Protein AF-A0A2S4WMB2-F1 (afdb_monomer)

Mean predicted aligned error: 15.54 Å

Radius of gyration: 26.61 Å; Cα contacts (8 Å, |Δi|>4): 361; chains: 1; bounding box: 72×37×68 Å

Solvent-accessible surface area (backbone atoms only — not comparable to full-atom values): 17384 Å² total; per-residue (Å²): 125,94,50,54,86,78,42,47,67,59,54,52,40,48,57,57,34,63,84,51,56,68,56,32,36,52,39,44,63,73,74,48,54,58,44,35,62,45,89,42,102,92,51,72,48,78,71,38,91,53,28,32,61,55,48,37,51,46,55,43,53,52,44,77,78,49,47,64,37,41,79,46,73,74,44,72,48,60,48,98,84,59,85,49,75,48,78,41,70,72,48,76,48,66,64,84,80,88,91,84,87,82,89,81,92,80,93,77,83,90,76,88,74,82,80,74,78,77,16,48,76,70,69,49,91,37,54,45,63,72,37,60,70,58,95,82,30,43,35,34,67,50,45,48,48,18,51,58,39,54,48,56,54,53,62,67,40,73,38,79,79,48,49,62,57,43,50,53,46,52,53,20,50,50,40,38,50,51,49,26,75,76,36,48,91,51,21,54,17,53,55,43,30,38,58,49,38,46,76,68,77,45,52,68,35,48,52,19,50,53,54,38,42,48,53,49,48,24,51,45,41,15,50,50,44,32,66,78,34,78,89,50,51,35,34,58,24,37,42,55,17,34,66,77,53,45,47,90,81,49,94,80,79,80,38,87,55,50,43,58,43,67,63,46,51,56,50,39,20,53,69,76,56,37,61,54,53,51,48,49,31,42,57,33,41,52,51,52,38,52,51,52,51,53,49,33,62,77,68,54,66,71,68,95,118

Structure (mmCIF, N/CA/C/O backbone):
data_AF-A0A2S4WMB2-F1
#
_entry.id   AF-A0A2S4WMB2-F1
#
loop_
_atom_site.group_PDB
_atom_site.id
_atom_site.type_symbol
_atom_site.label_atom_id
_atom_site.label_alt_id
_atom_site.label_comp_id
_atom_site.label_asym_id
_atom_site.label_entity_id
_atom_site.label_seq_id
_atom_site.pdbx_PDB_ins_code
_atom_site.Cartn_x
_atom_site.Cartn_y
_atom_site.Cartn_z
_atom_site.occupancy
_atom_site.B_iso_or_equiv
_atom_site.auth_seq_id
_atom_site.auth_comp_id
_atom_site.auth_asym_id
_atom_site.auth_atom_id
_atom_site.pdbx_PDB_model_num
ATOM 1 N N . MET A 1 1 ? -38.943 -1.032 33.895 1.00 78.94 1 MET A N 1
ATOM 2 C CA . MET A 1 1 ? -39.603 -2.007 33.006 1.00 78.94 1 MET A CA 1
ATOM 3 C C . MET A 1 1 ? -40.159 -3.075 33.907 1.00 78.94 1 MET A C 1
ATOM 5 O O . MET A 1 1 ? -39.426 -3.505 34.796 1.00 78.94 1 MET A O 1
ATOM 9 N N . ASP A 1 2 ? -41.414 -3.445 33.701 1.00 82.06 2 ASP A N 1
ATOM 10 C CA . ASP A 1 2 ? -42.105 -4.428 34.539 1.00 82.06 2 ASP A CA 1
ATOM 11 C C . ASP A 1 2 ? -41.927 -5.844 33.957 1.00 82.06 2 ASP A C 1
ATOM 13 O O . ASP A 1 2 ? -41.768 -6.806 34.707 1.00 82.06 2 ASP A O 1
ATOM 17 N N . ASP A 1 3 ? -41.821 -5.962 32.627 1.00 86.69 3 ASP A N 1
ATOM 18 C CA . ASP A 1 3 ? -41.367 -7.150 31.898 1.00 86.69 3 ASP A CA 1
ATOM 19 C C . ASP A 1 3 ? -40.189 -6.809 30.960 1.00 86.69 3 ASP A C 1
ATOM 21 O O . ASP A 1 3 ? -40.369 -6.502 29.774 1.00 86.69 3 ASP A O 1
ATOM 25 N N . PRO A 1 4 ? -38.940 -6.913 31.452 1.00 81.44 4 PRO A N 1
ATOM 26 C CA . PRO A 1 4 ? -37.754 -6.629 30.649 1.00 81.44 4 PRO A CA 1
ATOM 27 C C . PRO A 1 4 ? -37.636 -7.481 29.375 1.00 81.44 4 PRO A C 1
ATOM 29 O O . PRO A 1 4 ? -37.035 -7.031 28.401 1.00 81.44 4 PRO A O 1
ATOM 32 N N . VAL A 1 5 ? -38.200 -8.695 29.341 1.00 79.00 5 VAL A N 1
ATOM 33 C CA . VAL A 1 5 ? -38.068 -9.605 28.187 1.00 79.00 5 VAL A CA 1
ATOM 34 C C . VAL A 1 5 ? -38.950 -9.155 27.028 1.00 79.00 5 VAL A C 1
ATOM 36 O O . VAL A 1 5 ? -38.517 -9.194 25.870 1.00 79.00 5 VAL A O 1
ATOM 39 N N . ALA A 1 6 ? -40.163 -8.703 27.338 1.00 85.00 6 ALA A N 1
ATOM 40 C CA . ALA A 1 6 ? -41.081 -8.152 26.352 1.00 85.00 6 ALA A CA 1
ATOM 41 C C . ALA A 1 6 ? -40.687 -6.725 25.934 1.00 85.00 6 ALA A C 1
ATOM 43 O O . ALA A 1 6 ? -40.736 -6.398 24.749 1.00 85.00 6 ALA A O 1
ATOM 44 N N . GLU A 1 7 ? -40.252 -5.890 26.882 1.00 84.31 7 GLU A N 1
ATOM 45 C CA . GLU A 1 7 ? -40.132 -4.441 26.677 1.00 84.31 7 GLU A CA 1
ATOM 46 C C . GLU A 1 7 ? -38.780 -3.984 26.106 1.00 84.31 7 GLU A C 1
ATOM 48 O O . GLU A 1 7 ? -38.731 -2.979 25.390 1.00 84.31 7 GLU A O 1
ATOM 53 N N . ILE A 1 8 ? -37.671 -4.689 26.384 1.00 84.06 8 ILE A N 1
ATOM 54 C CA . ILE A 1 8 ? -36.318 -4.145 26.139 1.00 84.06 8 ILE A CA 1
ATOM 55 C C . ILE A 1 8 ? -36.082 -3.731 24.684 1.00 84.06 8 ILE A C 1
ATOM 57 O O . ILE A 1 8 ? -35.406 -2.738 24.421 1.00 84.06 8 ILE A O 1
ATOM 61 N N . ARG A 1 9 ? -36.647 -4.467 23.719 1.00 84.38 9 ARG A N 1
ATOM 62 C CA . ARG A 1 9 ? -36.450 -4.176 22.293 1.00 84.38 9 ARG A CA 1
ATOM 63 C C . ARG A 1 9 ? -37.057 -2.828 21.931 1.00 84.38 9 ARG A C 1
ATOM 65 O O . ARG A 1 9 ? -36.416 -2.034 21.247 1.00 84.38 9 ARG A O 1
ATOM 72 N N . ASP A 1 10 ? -38.260 -2.556 22.416 1.00 89.19 10 ASP A N 1
ATOM 73 C CA . ASP A 1 10 ? -38.968 -1.316 22.120 1.00 89.19 10 ASP A CA 1
ATOM 74 C C . ASP A 1 10 ? -38.385 -0.144 22.906 1.00 89.19 10 ASP A C 1
ATOM 76 O O . ASP A 1 10 ? -38.264 0.955 22.361 1.00 89.19 10 ASP A O 1
ATOM 80 N N . VAL A 1 11 ? -37.903 -0.392 24.129 1.00 88.56 11 VAL A N 1
ATOM 81 C CA . VAL A 1 11 ? -37.124 0.590 24.892 1.00 88.56 11 VAL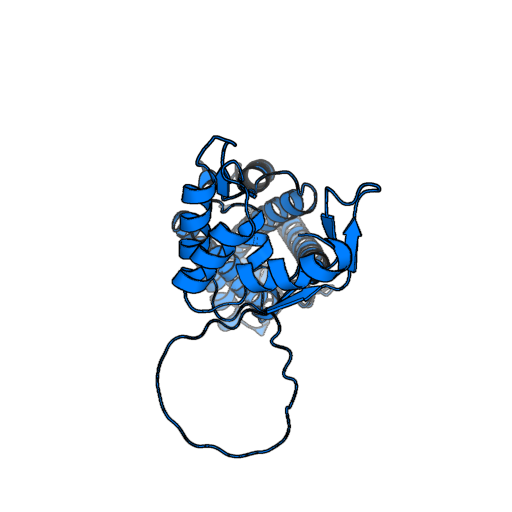 A CA 1
ATOM 82 C C . VAL A 1 11 ? -35.872 0.997 24.119 1.00 88.56 11 VAL A C 1
ATOM 84 O O . VAL A 1 11 ? -35.691 2.185 23.855 1.00 88.56 11 VAL A O 1
ATOM 87 N N . VAL A 1 12 ? -35.052 0.045 23.665 1.00 85.25 12 VAL A N 1
ATOM 88 C CA . VAL A 1 12 ? -33.844 0.360 22.888 1.00 85.25 12 VAL A CA 1
ATOM 89 C C . VAL A 1 12 ? -34.193 1.059 21.572 1.00 85.25 12 VAL A C 1
ATOM 91 O O . VAL A 1 12 ? -33.572 2.067 21.249 1.00 85.25 12 VAL A O 1
ATOM 94 N N . ARG A 1 13 ? -35.223 0.627 20.832 1.00 87.56 13 ARG A N 1
ATOM 95 C CA . ARG A 1 13 ? -35.650 1.355 19.621 1.00 87.56 13 ARG A CA 1
ATOM 96 C C . ARG A 1 13 ? -36.067 2.787 19.931 1.00 87.56 13 ARG A C 1
ATOM 98 O O . ARG A 1 13 ? -35.660 3.704 19.224 1.00 87.56 13 ARG A O 1
ATOM 105 N N . SER A 1 14 ? -36.807 3.008 21.015 1.00 88.50 14 SER A N 1
ATOM 106 C CA . SER A 1 14 ? -37.225 4.351 21.433 1.00 88.50 14 SER A CA 1
ATOM 107 C C . SER A 1 14 ? -36.042 5.265 21.785 1.00 88.50 14 SER A C 1
ATOM 109 O O . SER A 1 14 ? -36.153 6.484 21.677 1.00 88.50 14 SER A O 1
ATOM 111 N N . LEU A 1 15 ? -34.894 4.699 22.159 1.00 85.62 15 LEU A N 1
ATOM 112 C CA . LEU A 1 15 ? -33.688 5.446 22.514 1.00 85.62 15 LEU A CA 1
ATOM 113 C C . LEU A 1 15 ? -32.785 5.753 21.317 1.00 85.62 15 LEU A C 1
ATOM 115 O O . LEU A 1 15 ? -31.873 6.561 21.452 1.00 85.62 15 LEU A O 1
ATOM 119 N N . VAL A 1 16 ? -32.994 5.120 20.158 1.00 80.31 16 VAL A N 1
ATOM 120 C CA . VAL A 1 16 ? -32.022 5.196 19.050 1.00 80.31 16 VAL A CA 1
ATOM 121 C C . VAL A 1 16 ? -32.661 5.536 17.701 1.00 80.31 16 VAL A C 1
ATOM 123 O O . VAL A 1 16 ? -32.008 6.141 16.847 1.00 80.31 16 VAL A O 1
ATOM 126 N N . GLU A 1 17 ? -33.931 5.184 17.491 1.00 83.50 17 GLU A N 1
ATOM 127 C CA . GLU A 1 17 ? -34.628 5.381 16.215 1.00 83.50 17 GLU A CA 1
ATOM 128 C C . GLU A 1 17 ? -35.318 6.747 16.037 1.00 83.50 17 GLU A C 1
ATOM 130 O O . GLU A 1 17 ? -35.352 7.223 14.896 1.00 83.50 17 GLU A O 1
ATOM 135 N N . PRO A 1 18 ? -35.883 7.407 17.076 1.00 84.56 18 PRO A N 1
ATOM 136 C CA . PRO A 1 18 ? -36.552 8.692 16.889 1.00 84.56 18 PRO A CA 1
ATOM 137 C C . PRO A 1 18 ? -35.665 9.761 16.245 1.00 84.56 18 PRO A C 1
ATOM 139 O O . PRO A 1 18 ? -34.471 9.875 16.532 1.00 84.56 18 PRO A O 1
ATOM 142 N N . TYR A 1 19 ? -36.276 10.571 15.372 1.00 75.00 19 TYR A N 1
ATOM 143 C CA . TYR A 1 19 ? -35.585 11.689 14.730 1.00 75.00 19 TYR A CA 1
ATOM 144 C C . TYR A 1 19 ? -35.385 12.868 15.687 1.00 75.00 19 TYR A C 1
ATOM 146 O O . TYR A 1 19 ? -34.305 13.457 15.742 1.00 75.00 19 TYR A O 1
ATOM 154 N N . GLU A 1 20 ? -36.431 13.194 16.441 1.00 81.25 20 GLU A N 1
ATOM 155 C CA . GLU A 1 20 ? -36.484 14.375 17.291 1.00 81.25 20 GLU A CA 1
ATOM 156 C C . GLU A 1 20 ? -35.632 14.211 18.554 1.00 81.25 20 GLU A C 1
ATOM 158 O O . GLU A 1 20 ? -35.848 13.315 19.374 1.00 81.25 20 GLU A O 1
ATOM 163 N N . ALA A 1 21 ? -34.683 15.129 18.748 1.00 77.38 21 ALA A N 1
ATOM 164 C CA . ALA A 1 21 ? -33.781 15.131 19.898 1.00 77.38 21 ALA A CA 1
ATOM 165 C C . ALA A 1 21 ? -34.520 15.294 21.242 1.00 77.38 21 ALA A C 1
ATOM 167 O O . ALA A 1 21 ? -34.049 14.816 22.275 1.00 77.38 21 ALA A O 1
ATOM 168 N N . SER A 1 22 ? -35.681 15.958 21.237 1.00 82.06 22 SER A N 1
ATOM 169 C CA . SER A 1 22 ? -36.565 16.080 22.401 1.00 82.06 22 SER A CA 1
ATOM 170 C C . SER A 1 22 ? -37.180 14.736 22.794 1.00 82.06 22 SER A C 1
ATOM 172 O O . SER A 1 22 ? -37.193 14.404 23.974 1.00 82.06 22 SER A O 1
ATOM 174 N N . VAL A 1 23 ? -37.603 13.929 21.818 1.00 86.19 23 VAL A N 1
ATOM 175 C CA . VAL A 1 23 ? -38.177 12.594 22.048 1.00 86.19 23 VAL A CA 1
ATOM 176 C C . VAL A 1 23 ? -37.126 11.651 22.629 1.00 86.19 23 VAL A C 1
ATOM 178 O O . VAL A 1 23 ? -37.395 10.966 23.613 1.00 86.19 23 VAL A O 1
ATOM 181 N N . LEU A 1 24 ? -35.904 11.669 22.088 1.00 84.12 24 LEU A N 1
ATOM 182 C CA . LEU A 1 24 ? -34.783 10.906 22.649 1.00 84.12 24 LEU A CA 1
ATOM 183 C C . LEU A 1 24 ? -34.491 11.309 24.096 1.00 84.12 24 LEU A C 1
ATOM 185 O O . LEU A 1 24 ? -34.336 10.453 24.963 1.00 84.12 24 LEU A O 1
ATOM 189 N N . ALA A 1 25 ? -34.464 12.614 24.368 1.00 83.81 25 ALA A N 1
ATOM 190 C CA . ALA A 1 25 ? -34.227 13.134 25.705 1.00 83.81 25 ALA A CA 1
ATOM 191 C C . ALA A 1 25 ? -35.312 12.702 26.707 1.00 83.81 25 ALA A C 1
ATOM 193 O O . ALA A 1 25 ? -34.977 12.309 27.823 1.00 83.81 25 ALA A O 1
ATOM 194 N N . SER A 1 26 ? -36.586 12.721 26.304 1.00 88.62 26 SER A N 1
ATOM 195 C CA . SER A 1 26 ? -37.700 12.222 27.118 1.00 88.62 26 SER A CA 1
ATOM 196 C C . SER A 1 26 ? -37.631 10.712 27.353 1.00 88.62 26 SER A C 1
ATOM 198 O O . SER A 1 26 ? -37.968 10.252 28.440 1.00 88.62 26 SER A O 1
ATOM 200 N N . ASN A 1 27 ? -37.162 9.932 26.377 1.00 89.94 27 ASN A N 1
ATOM 201 C CA . ASN A 1 27 ? -37.010 8.485 26.537 1.00 89.94 27 ASN A CA 1
ATOM 202 C C . ASN A 1 27 ? -35.840 8.124 27.466 1.00 89.94 27 ASN A C 1
ATOM 204 O O . ASN A 1 27 ? -35.979 7.209 28.275 1.00 89.94 27 ASN A O 1
ATOM 208 N N . VAL A 1 28 ? -34.724 8.866 27.417 1.00 87.50 28 VAL A N 1
ATOM 209 C CA . VAL A 1 28 ? -33.628 8.718 28.396 1.00 87.50 28 VAL A CA 1
ATOM 210 C C . VAL A 1 28 ? -34.142 8.999 29.808 1.00 87.50 28 VAL A C 1
ATOM 212 O O . VAL A 1 28 ? -33.921 8.193 30.705 1.00 87.50 28 VAL A O 1
ATOM 215 N N . GLU A 1 29 ? -34.889 10.088 29.996 1.00 88.62 29 GLU A N 1
ATOM 216 C CA . GLU A 1 29 ? -35.490 10.436 31.290 1.00 88.62 29 GLU A CA 1
ATOM 217 C C . GLU A 1 29 ? -36.444 9.347 31.803 1.00 88.62 29 GLU A C 1
ATOM 219 O O . GLU A 1 29 ? -36.430 9.006 32.984 1.00 88.62 29 GLU A O 1
ATOM 224 N N . LYS A 1 30 ? -37.248 8.773 30.901 1.00 90.19 30 LYS A N 1
ATOM 225 C CA . LYS A 1 30 ? -38.252 7.756 31.227 1.00 90.19 30 LYS A CA 1
ATOM 226 C C . LYS A 1 30 ? -37.645 6.411 31.632 1.00 90.19 30 LYS A C 1
ATOM 228 O O . LYS A 1 30 ? -38.190 5.755 32.515 1.00 90.19 30 LYS A O 1
ATOM 233 N N . TYR A 1 31 ? -36.589 5.960 30.952 1.00 86.19 31 TYR A N 1
ATOM 234 C CA . TYR A 1 31 ? -36.109 4.577 31.074 1.00 86.19 31 TYR A CA 1
ATOM 235 C C . TYR A 1 31 ? -34.799 4.419 31.856 1.00 86.19 31 TYR A C 1
ATOM 237 O O . TYR A 1 31 ? -34.503 3.306 32.285 1.00 86.19 31 TYR A O 1
ATOM 245 N N . PHE A 1 32 ? -34.022 5.488 32.057 1.00 85.19 32 PHE A N 1
ATOM 246 C CA . PHE A 1 32 ? -32.748 5.434 32.784 1.00 85.19 32 PHE A CA 1
ATOM 247 C C . PHE A 1 32 ? -32.909 5.946 34.222 1.00 85.19 32 PHE A C 1
ATOM 249 O O . PHE A 1 32 ? -33.603 6.936 34.477 1.00 85.19 32 PHE A O 1
ATOM 256 N N . THR A 1 33 ? -32.224 5.295 35.164 1.00 84.31 33 THR A N 1
ATOM 257 C CA . THR A 1 33 ? -32.088 5.755 36.555 1.00 84.31 33 THR A CA 1
ATOM 258 C C . THR A 1 33 ? -31.191 6.996 36.636 1.00 84.31 33 THR A C 1
ATOM 260 O O . THR A 1 33 ? -30.408 7.257 35.723 1.00 84.31 33 THR A O 1
ATOM 263 N N . GLU A 1 34 ? -31.291 7.791 37.710 1.00 82.38 34 GLU A N 1
ATOM 264 C CA . GLU A 1 34 ? -30.519 9.044 37.867 1.00 82.38 34 GLU A CA 1
ATOM 265 C C . GLU A 1 34 ? -28.995 8.852 37.784 1.00 82.38 34 GLU A C 1
ATOM 267 O O . GLU A 1 34 ? -28.266 9.768 37.391 1.00 82.38 34 GLU A O 1
ATOM 272 N N . ASP A 1 35 ? -28.521 7.671 38.170 1.00 78.69 35 ASP A N 1
ATOM 273 C CA . ASP A 1 35 ? -27.119 7.267 38.212 1.00 78.69 35 ASP A CA 1
ATOM 274 C C . ASP A 1 35 ? -26.656 6.504 36.966 1.00 78.69 35 ASP A C 1
ATOM 276 O O . ASP A 1 35 ? -25.496 6.092 36.887 1.00 78.69 35 ASP A O 1
ATOM 280 N N . ALA A 1 36 ? -27.534 6.331 35.977 1.00 83.50 36 ALA A N 1
ATOM 281 C CA . ALA A 1 36 ? -27.194 5.601 34.774 1.00 83.50 36 ALA A CA 1
ATOM 282 C C . ALA A 1 36 ? -26.078 6.296 33.979 1.00 83.50 36 ALA A C 1
ATOM 284 O O . ALA A 1 36 ? -25.974 7.525 33.922 1.00 83.50 36 ALA A O 1
ATOM 285 N N . PHE A 1 37 ? -25.246 5.481 33.339 1.00 80.56 37 PHE A N 1
ATOM 286 C CA . PHE A 1 37 ? -24.033 5.903 32.648 1.00 80.56 37 PHE A CA 1
ATOM 287 C C . PHE A 1 37 ? -23.791 5.024 31.417 1.00 80.56 37 PHE A C 1
ATOM 289 O O . PHE A 1 37 ? -24.411 3.971 31.253 1.00 80.56 37 PHE A O 1
ATOM 296 N N . ILE A 1 38 ? -22.892 5.464 30.537 1.00 72.38 38 ILE A N 1
ATOM 297 C CA . ILE A 1 38 ? -22.469 4.701 29.362 1.00 72.38 38 ILE A CA 1
ATOM 298 C C . ILE A 1 38 ? -20.989 4.348 29.483 1.00 72.38 38 ILE A C 1
ATOM 300 O O . ILE A 1 38 ? -20.142 5.211 29.713 1.00 72.38 38 ILE A O 1
ATOM 304 N N . LEU A 1 39 ? -20.692 3.062 29.307 1.00 63.12 39 LEU A N 1
ATOM 305 C CA . LEU A 1 39 ? -19.343 2.557 29.090 1.00 63.12 39 LEU A CA 1
ATOM 306 C C . LEU A 1 39 ? -19.219 2.199 27.616 1.00 63.12 39 LEU A C 1
ATOM 308 O O . LEU A 1 39 ? -19.605 1.113 27.187 1.00 63.12 39 LEU A O 1
ATOM 312 N N . HIS A 1 40 ? -18.715 3.138 26.828 1.00 64.50 40 HIS A N 1
ATOM 313 C CA . HIS A 1 40 ? -18.448 2.936 25.415 1.00 64.50 40 HIS A CA 1
ATOM 314 C C . HIS A 1 40 ? -16.997 3.340 25.122 1.00 64.50 40 HIS A C 1
ATOM 316 O O . HIS A 1 40 ? -16.530 4.333 25.684 1.00 64.50 40 HIS A O 1
ATOM 322 N N . PRO A 1 41 ? -16.279 2.637 24.224 1.00 51.84 41 PRO A N 1
ATOM 323 C CA . PRO A 1 41 ? -14.870 2.924 23.931 1.00 51.84 41 PRO A CA 1
ATOM 324 C C . PRO A 1 41 ? -14.565 4.391 23.587 1.00 51.84 41 PRO A C 1
ATOM 326 O O . PRO A 1 41 ? -13.472 4.872 23.858 1.00 51.84 41 PRO A O 1
ATOM 329 N N . LEU A 1 42 ? -15.542 5.107 23.021 1.00 53.91 42 LEU A N 1
ATOM 330 C CA . LEU A 1 42 ? -15.434 6.529 22.657 1.00 53.91 42 LEU A CA 1
ATOM 331 C C . LEU A 1 42 ? -16.196 7.483 23.589 1.00 53.91 42 LEU A C 1
ATOM 333 O O . LEU A 1 42 ? -16.035 8.695 23.501 1.00 53.91 42 LEU A O 1
ATOM 337 N N . LEU A 1 43 ? -17.079 6.953 24.435 1.00 64.12 43 LEU A N 1
ATOM 338 C CA . LEU A 1 43 ? -17.979 7.728 25.285 1.00 64.12 43 LEU A CA 1
ATOM 339 C C . LEU A 1 43 ? -18.033 7.020 26.634 1.00 64.12 43 LEU A C 1
ATOM 341 O O . LEU A 1 43 ? -18.822 6.100 26.828 1.00 64.12 43 LEU A O 1
ATOM 345 N N . ASN A 1 44 ? -17.139 7.403 27.537 1.00 66.94 44 ASN A N 1
ATOM 346 C CA . ASN A 1 44 ? -17.060 6.804 28.859 1.00 66.94 44 ASN A CA 1
ATOM 347 C C . ASN A 1 44 ? -17.551 7.802 29.906 1.00 66.94 44 ASN A C 1
ATOM 349 O O . ASN A 1 44 ? -17.146 8.966 29.901 1.00 66.94 44 ASN A O 1
ATOM 353 N N . GLN A 1 45 ? -18.428 7.348 30.791 1.00 67.38 45 GLN A N 1
ATOM 354 C CA . GLN A 1 45 ? -18.958 8.138 31.889 1.00 67.38 45 GLN A CA 1
ATOM 355 C C . GLN A 1 45 ? -18.756 7.401 33.205 1.00 67.38 45 GLN A C 1
ATOM 357 O O . GLN A 1 45 ? -19.123 6.237 33.344 1.00 67.38 45 GLN A O 1
ATOM 362 N N . THR A 1 46 ? -18.229 8.112 34.198 1.00 72.31 46 THR A N 1
ATOM 363 C CA . THR A 1 46 ? -18.194 7.616 35.572 1.00 72.31 46 THR A CA 1
ATOM 364 C C . THR A 1 46 ? -19.616 7.646 36.157 1.00 72.31 46 THR A C 1
ATOM 366 O O . THR A 1 46 ? -20.291 8.677 36.040 1.00 72.31 46 THR A O 1
ATOM 369 N N . PRO A 1 47 ? -20.093 6.563 36.797 1.00 72.62 47 PRO A N 1
ATOM 370 C CA . PRO A 1 47 ? -21.394 6.551 37.464 1.00 72.62 47 PRO A CA 1
ATOM 371 C C . PRO A 1 47 ? -21.419 7.566 38.611 1.00 72.62 47 PRO A C 1
ATOM 373 O O . PRO A 1 47 ? -20.532 7.565 39.466 1.00 72.62 47 PRO A O 1
ATOM 376 N N . SER A 1 48 ? -22.422 8.440 38.646 1.00 77.50 48 SER A N 1
ATOM 377 C CA . SER A 1 48 ? -22.653 9.365 39.757 1.00 77.50 48 SER A CA 1
ATOM 378 C C . SER A 1 48 ? -24.113 9.814 39.785 1.00 77.50 48 SER A C 1
ATOM 380 O O . SER A 1 48 ? -24.825 9.713 38.785 1.00 77.50 48 SER A O 1
ATOM 382 N N . LYS A 1 49 ? -24.577 10.322 40.934 1.00 75.06 49 LYS A N 1
ATOM 383 C CA . LYS A 1 49 ? -25.925 10.889 41.054 1.00 75.06 49 LYS A CA 1
ATOM 384 C C . LYS A 1 49 ? -26.044 12.096 40.113 1.00 75.06 49 LYS A C 1
ATOM 386 O O . LYS A 1 49 ? -25.419 13.125 40.358 1.00 75.06 49 LYS A O 1
ATOM 391 N N . GLY A 1 50 ? -26.825 11.950 39.040 1.00 77.31 50 GLY A N 1
ATOM 392 C CA . GLY A 1 50 ? -26.976 12.952 37.981 1.00 77.31 50 GLY A CA 1
ATOM 393 C C . GLY A 1 50 ? -26.306 12.593 36.648 1.00 77.31 50 GLY A C 1
ATOM 394 O O . GLY A 1 50 ? -26.477 13.337 35.683 1.00 77.31 50 GLY A O 1
ATOM 395 N N . SER A 1 51 ? -25.600 11.459 36.531 1.00 80.00 51 SER A N 1
ATOM 396 C CA . SER A 1 51 ? -24.981 11.020 35.264 1.00 80.00 51 SER A CA 1
ATOM 397 C C . SER A 1 51 ? -25.983 10.844 34.116 1.00 80.00 51 SER A C 1
ATOM 399 O O . SER A 1 51 ? -25.630 11.056 32.951 1.00 80.00 51 SER A O 1
ATOM 401 N N . ARG A 1 52 ? -27.263 10.600 34.425 1.00 86.12 52 ARG A N 1
ATOM 402 C CA . ARG A 1 52 ? -28.345 10.568 33.429 1.00 86.12 52 ARG A CA 1
ATOM 403 C C . ARG A 1 52 ? -28.486 11.869 32.628 1.00 86.12 52 ARG A C 1
ATOM 405 O O . ARG A 1 52 ? -28.791 11.829 31.436 1.00 86.12 52 ARG A O 1
ATOM 412 N N . GLU A 1 53 ? -28.226 13.024 33.236 1.00 84.50 53 GLU A N 1
ATOM 413 C CA . GLU A 1 53 ? -28.277 14.317 32.538 1.00 84.50 53 GLU A CA 1
ATOM 414 C C . GLU A 1 53 ? -27.207 14.409 31.443 1.00 84.50 53 GLU A C 1
ATOM 416 O O . GLU A 1 53 ? -27.465 14.891 30.335 1.00 84.50 53 GLU A O 1
ATOM 421 N N . HIS A 1 54 ? -26.022 13.860 31.711 1.00 80.56 54 HIS A N 1
ATOM 422 C CA . HIS A 1 54 ? -24.955 13.763 30.722 1.00 80.56 54 HIS A CA 1
ATOM 423 C C . HIS A 1 54 ? -25.295 12.753 29.624 1.00 80.56 54 HIS A C 1
ATOM 425 O O . HIS A 1 54 ? -25.063 13.038 28.447 1.00 80.56 54 HIS A O 1
ATOM 431 N N . LEU A 1 55 ? -25.892 11.603 29.969 1.00 79.75 55 LEU A N 1
ATOM 432 C CA . LEU A 1 55 ? -26.416 10.653 28.977 1.00 79.75 55 LEU A CA 1
ATOM 433 C C . LEU A 1 55 ? -27.408 11.319 28.026 1.00 79.75 55 LEU A C 1
ATOM 435 O O . LEU A 1 55 ? -27.309 11.149 26.812 1.00 79.75 55 LEU A O 1
ATOM 439 N N . ARG A 1 56 ? -28.319 12.141 28.550 1.00 83.75 56 ARG A N 1
ATOM 440 C CA . ARG A 1 56 ? -29.275 12.897 27.734 1.00 83.75 56 ARG A CA 1
ATOM 441 C C . ARG A 1 56 ? -28.570 13.792 26.713 1.00 83.75 56 ARG A C 1
ATOM 443 O O . ARG A 1 56 ? -29.008 13.877 25.567 1.00 83.75 56 ARG A O 1
ATOM 450 N N . GLY A 1 57 ? -27.472 14.440 27.106 1.00 79.19 57 GLY A N 1
ATOM 451 C CA . GLY A 1 57 ? -26.610 15.205 26.200 1.00 79.19 57 GLY A CA 1
ATOM 452 C C . GLY A 1 57 ? -25.948 14.332 25.130 1.00 79.19 57 GLY A C 1
ATOM 453 O O . GLY A 1 57 ? -25.982 14.679 23.950 1.00 79.19 57 GLY A O 1
ATOM 454 N N . ILE A 1 58 ? -25.423 13.167 25.515 1.00 78.62 58 ILE A N 1
ATOM 455 C CA . ILE A 1 58 ? -24.810 12.209 24.586 1.00 78.62 58 ILE A CA 1
ATOM 456 C C . ILE A 1 58 ? -25.809 11.731 23.532 1.00 78.62 58 ILE A C 1
ATOM 458 O O . ILE A 1 58 ? -25.490 11.775 22.349 1.00 78.62 58 ILE A O 1
ATOM 462 N N . TYR A 1 59 ? -27.023 11.330 23.915 1.00 77.38 59 TYR A N 1
ATOM 463 C CA . TYR A 1 59 ? -28.033 10.871 22.953 1.00 77.38 59 TYR A CA 1
ATOM 464 C C . TYR A 1 59 ? -28.453 11.976 21.969 1.00 77.38 59 TYR A C 1
ATOM 466 O O . TYR A 1 59 ? -28.689 11.694 20.794 1.00 77.38 59 TYR A O 1
ATOM 474 N N . LYS A 1 60 ? -28.459 13.248 22.397 1.00 76.69 60 LYS A N 1
ATOM 475 C CA . LYS A 1 60 ? -28.653 14.394 21.489 1.00 76.69 60 LYS A CA 1
ATOM 476 C C . LYS A 1 60 ? -27.495 14.552 20.500 1.00 76.69 60 LYS A C 1
ATOM 478 O O . LYS A 1 60 ? -27.740 14.817 19.329 1.00 76.69 60 LYS A O 1
ATOM 483 N N . ILE A 1 61 ? -26.252 14.375 20.949 1.00 68.06 61 ILE A N 1
ATOM 484 C CA . ILE A 1 61 ? -25.059 14.458 20.091 1.00 68.06 61 ILE A CA 1
ATOM 485 C C . ILE A 1 61 ? -25.013 13.278 19.113 1.00 68.06 61 ILE A C 1
ATOM 487 O O . ILE A 1 61 ? -24.863 13.484 17.913 1.00 68.06 61 ILE A O 1
ATOM 491 N N . LEU A 1 62 ? -25.218 12.047 19.590 1.00 66.06 62 LEU A N 1
ATOM 492 C CA . LEU A 1 62 ? -25.275 10.843 18.755 1.00 66.06 62 LEU A CA 1
ATOM 493 C C . LEU A 1 62 ? -26.343 10.957 17.663 1.00 66.06 62 LEU A C 1
ATOM 495 O O . LEU A 1 62 ? -26.134 10.473 16.550 1.00 66.06 62 LEU A O 1
ATOM 499 N N . ARG A 1 63 ? -27.454 11.653 17.937 1.00 66.31 63 ARG A N 1
ATOM 500 C CA . ARG A 1 63 ? -28.495 11.932 16.943 1.00 66.31 63 ARG A CA 1
ATOM 501 C C . ARG A 1 63 ? -28.026 12.829 15.796 1.00 66.31 63 ARG A C 1
ATOM 503 O O . ARG A 1 63 ? -28.458 12.616 14.667 1.00 66.31 63 ARG A O 1
ATOM 510 N N . VAL A 1 64 ? -27.133 13.787 16.052 1.00 60.84 64 VAL A N 1
ATOM 511 C CA . VAL A 1 64 ? -26.529 14.627 14.997 1.00 60.84 64 VAL A CA 1
ATOM 512 C C . VAL A 1 64 ? -25.716 13.771 14.024 1.00 60.84 64 VAL A C 1
ATOM 514 O O . VAL A 1 64 ? -25.715 14.029 12.824 1.00 60.84 64 VAL A O 1
ATOM 517 N N . PHE A 1 65 ? -25.066 12.723 14.531 1.00 56.00 65 PHE A N 1
ATOM 518 C CA . PHE A 1 65 ? -24.225 11.832 13.732 1.00 56.00 65 PHE A CA 1
ATOM 519 C C . PHE A 1 65 ? -24.977 10.647 13.119 1.00 56.00 65 PHE A C 1
ATOM 521 O O . PHE A 1 65 ? -24.464 10.012 12.201 1.00 56.00 65 PHE A O 1
ATOM 528 N N . THR A 1 66 ? -26.179 10.329 13.609 1.00 59.75 66 THR A N 1
ATOM 529 C CA . THR A 1 66 ? -26.906 9.121 13.208 1.00 59.75 66 THR A CA 1
ATOM 530 C C . THR A 1 66 ? -28.382 9.425 12.930 1.00 59.75 66 THR A C 1
ATOM 532 O O . THR A 1 66 ? -29.198 9.635 13.833 1.00 59.75 66 THR A O 1
ATOM 535 N N . ILE A 1 67 ? -28.745 9.462 11.643 1.00 59.09 67 ILE A N 1
ATOM 536 C CA . ILE A 1 67 ? -30.111 9.727 11.175 1.00 59.09 67 ILE A CA 1
ATOM 537 C C . ILE A 1 67 ? -30.767 8.480 10.577 1.00 59.09 67 ILE A C 1
ATOM 539 O O . ILE A 1 67 ? -30.134 7.727 9.845 1.00 59.09 67 ILE A O 1
ATOM 543 N N . ASN A 1 68 ? -32.057 8.281 10.870 1.00 65.44 68 ASN A N 1
ATOM 544 C CA . ASN A 1 68 ? -32.862 7.162 10.363 1.00 65.44 68 ASN A CA 1
ATOM 545 C C . ASN A 1 68 ? -32.330 5.785 10.784 1.00 65.44 68 ASN A C 1
ATOM 547 O O . ASN A 1 68 ? -32.417 4.833 10.010 1.00 65.44 68 ASN A O 1
ATOM 551 N N . ASN A 1 69 ? -31.775 5.683 11.995 1.00 67.88 69 ASN A N 1
ATOM 552 C CA . ASN A 1 69 ? -31.365 4.396 12.541 1.00 67.88 69 ASN A CA 1
ATOM 553 C C . ASN A 1 69 ? -32.583 3.485 12.677 1.00 67.88 69 ASN A C 1
ATOM 555 O O . ASN A 1 69 ? -33.623 3.896 13.198 1.00 67.88 69 ASN A O 1
ATOM 559 N N . LYS A 1 70 ? -32.421 2.239 12.246 1.00 76.12 70 LYS A N 1
ATOM 560 C CA . LYS A 1 70 ? -33.340 1.144 12.538 1.00 76.12 70 LYS A CA 1
ATOM 561 C C . LYS A 1 70 ? -32.582 0.002 13.174 1.00 76.12 70 LYS A C 1
ATOM 563 O O . LYS A 1 70 ? -31.533 -0.376 12.655 1.00 76.12 70 LYS A O 1
ATOM 568 N N . ILE A 1 71 ? -33.102 -0.498 14.292 1.00 73.44 71 ILE A N 1
ATOM 569 C CA . ILE A 1 71 ? -32.509 -1.591 15.057 1.00 73.44 71 ILE A CA 1
ATOM 570 C C . ILE A 1 71 ? -33.386 -2.830 14.915 1.00 73.44 71 ILE A C 1
ATOM 572 O O . ILE A 1 71 ? -34.526 -2.892 15.398 1.00 73.44 71 ILE A O 1
ATOM 576 N N . GLU A 1 72 ? -32.807 -3.856 14.305 1.00 75.69 72 GLU A N 1
ATOM 577 C CA . GLU A 1 72 ? -33.365 -5.199 14.303 1.00 75.69 72 GLU A CA 1
ATOM 578 C C . GLU A 1 72 ? -32.629 -6.076 15.315 1.00 75.69 72 GLU A C 1
ATOM 580 O O . GLU A 1 72 ? -31.401 -6.182 15.316 1.00 75.69 72 GLU A O 1
ATOM 585 N N . PHE A 1 73 ? -33.406 -6.705 16.196 1.00 70.06 73 PHE A N 1
ATOM 586 C CA . PHE A 1 73 ? -32.903 -7.653 17.180 1.00 70.06 73 PHE A CA 1
ATOM 587 C C . PHE A 1 73 ? -33.101 -9.062 16.654 1.00 70.06 73 PHE A C 1
ATOM 589 O O . PHE A 1 73 ? -34.240 -9.513 16.544 1.00 70.06 73 PHE A O 1
ATOM 596 N N . HIS A 1 74 ? -32.009 -9.781 16.417 1.00 70.75 74 HIS A N 1
ATOM 597 C CA . HIS A 1 74 ? -32.096 -11.213 16.170 1.00 70.75 74 HIS A CA 1
ATOM 598 C C . HIS A 1 74 ? -32.413 -11.973 17.467 1.00 70.75 74 HIS A C 1
ATOM 600 O O . HIS A 1 74 ? -33.365 -12.746 17.532 1.00 70.75 74 HIS A O 1
ATOM 606 N N . ALA A 1 75 ? -31.665 -11.697 18.537 1.00 72.50 75 ALA A N 1
ATOM 607 C CA . ALA A 1 75 ? -31.945 -12.219 19.869 1.00 72.50 75 ALA A CA 1
ATOM 608 C C . ALA A 1 75 ? -31.499 -11.231 20.955 1.00 72.50 75 ALA A C 1
ATOM 610 O O . ALA A 1 75 ? -30.629 -10.390 20.732 1.00 72.50 75 ALA A O 1
ATOM 611 N N . VAL A 1 76 ? -32.093 -11.347 22.142 1.00 76.19 76 VAL A N 1
ATOM 612 C CA . VAL A 1 76 ? -31.627 -10.668 23.357 1.00 76.19 76 VAL A CA 1
ATOM 613 C C . VAL A 1 76 ? -31.469 -11.738 24.423 1.00 76.19 76 VAL A C 1
ATOM 615 O O . VAL A 1 76 ? -32.418 -12.466 24.710 1.00 76.19 76 VAL A O 1
ATOM 618 N N . MET A 1 77 ? -30.256 -11.865 24.947 1.00 73.06 77 MET A N 1
ATOM 619 C CA . MET A 1 77 ? -29.936 -12.781 26.035 1.00 73.06 77 MET A CA 1
ATOM 620 C C . MET A 1 77 ? -30.107 -12.048 27.358 1.00 73.06 77 MET A C 1
ATOM 622 O O . MET A 1 77 ? -29.741 -10.879 27.450 1.00 73.06 77 MET A O 1
ATOM 626 N N . PHE A 1 78 ? -30.616 -12.740 28.370 1.00 78.06 78 PHE A N 1
ATOM 627 C CA . PHE A 1 78 ? -30.754 -12.227 29.730 1.00 78.06 78 PHE A CA 1
ATOM 628 C C . PHE A 1 78 ? -29.963 -13.111 30.689 1.00 78.06 78 PHE A C 1
ATOM 630 O O . PHE A 1 78 ? -29.807 -14.308 30.435 1.00 78.06 78 PHE A O 1
ATOM 637 N N . ASN A 1 79 ? -29.479 -12.533 31.784 1.00 71.38 79 ASN A N 1
ATOM 638 C CA . ASN A 1 79 ? -29.059 -13.320 32.941 1.00 71.38 79 ASN A CA 1
ATOM 639 C C . ASN A 1 79 ? -30.289 -13.894 33.682 1.00 71.38 79 ASN A C 1
ATOM 641 O O . ASN A 1 79 ? -31.429 -13.523 33.396 1.00 71.38 79 ASN A O 1
ATOM 645 N N . GLU A 1 80 ? -30.066 -14.825 34.613 1.00 75.69 80 GLU A N 1
ATOM 646 C CA . GLU A 1 80 ? -31.142 -15.607 35.252 1.00 75.69 80 GLU A CA 1
ATOM 647 C C . GLU A 1 80 ? -32.195 -14.745 35.964 1.00 75.69 80 GLU A C 1
ATOM 649 O O . GLU A 1 80 ? -33.389 -15.035 35.887 1.00 75.69 80 GLU A O 1
ATOM 654 N N . ASP A 1 81 ? -31.770 -13.656 36.603 1.00 79.88 81 ASP A N 1
ATOM 655 C CA . ASP A 1 81 ? -32.644 -12.724 37.322 1.00 79.88 81 ASP A CA 1
ATOM 656 C C . ASP A 1 81 ? -33.201 -11.588 36.440 1.00 79.88 81 ASP A C 1
ATOM 658 O O . ASP A 1 81 ? -33.949 -10.739 36.924 1.00 79.88 81 ASP A O 1
ATOM 662 N N . LYS A 1 82 ? -32.872 -11.584 35.138 1.00 77.75 82 LYS A N 1
ATOM 663 C CA . LYS A 1 82 ? -33.297 -10.596 34.130 1.00 77.75 82 LYS A CA 1
ATOM 664 C C . LYS A 1 82 ? -32.880 -9.151 34.432 1.00 77.75 82 LYS A C 1
ATOM 666 O O . LYS A 1 82 ? -33.470 -8.218 33.885 1.00 77.75 82 LYS A O 1
ATOM 671 N N . THR A 1 83 ? -31.859 -8.947 35.260 1.00 71.44 83 THR A N 1
ATOM 672 C CA . THR A 1 83 ? -31.316 -7.613 35.572 1.00 71.44 83 THR A CA 1
ATOM 673 C C . THR A 1 83 ? -30.284 -7.132 34.551 1.00 71.44 83 THR A C 1
ATOM 675 O O . THR A 1 83 ? -30.019 -5.934 34.459 1.00 71.44 83 THR A O 1
ATOM 678 N N . GLN A 1 84 ? -29.724 -8.040 33.749 1.00 70.00 84 GLN A N 1
ATOM 679 C CA . GLN A 1 84 ? -28.754 -7.746 32.698 1.00 70.00 84 GLN A CA 1
ATOM 680 C C . GLN A 1 84 ? -29.200 -8.367 31.377 1.00 70.00 84 GLN A C 1
ATOM 682 O O . GLN A 1 84 ? -29.634 -9.519 31.327 1.00 70.00 84 GLN A O 1
ATOM 687 N N . ALA A 1 85 ? -29.053 -7.608 30.293 1.00 72.38 85 ALA A N 1
ATOM 688 C CA . ALA A 1 85 ? -29.410 -8.048 28.954 1.00 72.38 85 ALA A CA 1
ATOM 689 C C . ALA A 1 85 ? -28.299 -7.724 27.951 1.00 72.38 85 ALA A C 1
ATOM 691 O O . ALA A 1 85 ? -27.724 -6.637 27.974 1.00 72.38 85 ALA A O 1
ATOM 692 N N . ALA A 1 86 ? -28.031 -8.658 27.040 1.00 68.62 86 ALA A N 1
ATOM 693 C CA . ALA A 1 86 ? -27.074 -8.501 25.954 1.00 68.62 86 ALA A CA 1
ATOM 694 C C . ALA A 1 86 ? -27.762 -8.795 24.610 1.00 68.62 86 ALA A C 1
ATOM 696 O O . ALA A 1 86 ? -28.208 -9.924 24.371 1.00 68.62 86 ALA A O 1
ATOM 697 N N . PRO A 1 87 ? -27.867 -7.809 23.706 1.00 63.94 87 PRO A N 1
ATOM 698 C CA . PRO A 1 87 ? -28.313 -8.058 22.345 1.00 63.94 87 PRO A CA 1
ATOM 699 C C . PRO A 1 87 ? -27.317 -8.966 21.614 1.00 63.94 87 PRO A C 1
ATOM 701 O O . PRO A 1 87 ? -26.107 -8.758 21.692 1.00 63.94 87 PRO A O 1
ATOM 704 N N . LYS A 1 88 ? -27.812 -9.944 20.857 1.00 50.94 88 LYS A N 1
ATOM 705 C CA . LYS A 1 88 ? -26.998 -10.799 19.987 1.00 50.94 88 LYS A CA 1
ATOM 706 C C . LYS A 1 88 ? -27.384 -10.532 18.535 1.00 50.94 88 LYS A C 1
ATOM 708 O O . LYS A 1 88 ? -28.568 -10.582 18.204 1.00 50.94 88 LYS A O 1
ATOM 713 N N . ASN A 1 89 ? -26.385 -10.270 17.691 1.00 38.53 89 ASN A N 1
ATOM 714 C CA . ASN A 1 89 ? -26.536 -9.935 16.270 1.00 38.53 89 ASN A CA 1
ATOM 715 C C . ASN A 1 89 ? -27.513 -8.756 16.051 1.00 38.53 89 ASN A C 1
ATOM 717 O O . ASN A 1 89 ? -28.613 -8.941 15.530 1.00 38.53 89 ASN A O 1
ATOM 721 N N . ILE A 1 90 ? -27.127 -7.551 16.498 1.00 48.41 90 ILE A N 1
ATOM 722 C CA . ILE A 1 90 ? -27.854 -6.317 16.159 1.00 48.41 90 ILE A CA 1
ATOM 723 C C . ILE A 1 90 ? -27.518 -5.933 14.721 1.00 48.41 90 ILE A C 1
ATOM 725 O O . ILE A 1 90 ? -26.346 -5.753 14.391 1.00 48.41 90 ILE A O 1
ATOM 729 N N . PHE A 1 91 ? -28.548 -5.728 13.906 1.00 46.53 91 PHE A N 1
ATOM 730 C CA . PHE A 1 91 ? -28.408 -5.086 12.606 1.00 46.53 91 PHE A CA 1
ATOM 731 C C . PHE A 1 91 ? -28.924 -3.652 12.707 1.00 46.53 91 PHE A C 1
ATOM 733 O O . PHE A 1 91 ? -30.103 -3.417 12.982 1.00 46.53 91 PHE A O 1
ATOM 740 N N . THR A 1 92 ? -28.025 -2.690 12.512 1.00 47.25 92 THR A N 1
ATOM 741 C CA . THR A 1 92 ? -28.348 -1.266 12.410 1.00 47.25 92 THR A CA 1
ATOM 742 C C . THR A 1 92 ? -28.354 -0.860 10.946 1.00 47.25 92 THR A C 1
ATOM 744 O O . THR A 1 92 ? -27.336 -0.962 10.266 1.00 47.25 92 THR A O 1
ATOM 747 N N . THR A 1 93 ? -29.490 -0.370 10.455 1.00 50.88 93 THR A N 1
ATOM 748 C CA . THR A 1 93 ? -29.556 0.240 9.119 1.00 50.88 93 THR A CA 1
ATOM 749 C C . THR A 1 93 ? -29.615 1.755 9.284 1.00 50.88 93 THR A C 1
ATOM 751 O O . THR A 1 93 ? -30.534 2.259 9.927 1.00 50.88 93 THR A O 1
ATOM 754 N N . THR A 1 94 ? -28.652 2.484 8.716 1.00 45.19 94 THR A N 1
ATOM 755 C CA . THR A 1 94 ? -28.583 3.955 8.761 1.00 45.19 94 THR A CA 1
ATOM 756 C C . THR A 1 94 ? -28.528 4.479 7.326 1.00 45.19 94 THR A C 1
ATOM 758 O O . THR A 1 94 ? -27.633 4.111 6.568 1.00 45.19 94 THR A O 1
ATOM 761 N N . LYS A 1 95 ? -29.476 5.334 6.922 1.00 43.28 95 LYS A N 1
ATOM 762 C CA . LYS A 1 95 ? -29.401 6.081 5.651 1.00 43.28 95 LYS A CA 1
ATOM 763 C C . LYS A 1 95 ? -29.038 7.533 5.952 1.00 43.28 95 LYS A C 1
ATOM 765 O O . LYS A 1 95 ? -29.904 8.304 6.363 1.00 43.28 95 LYS A O 1
ATOM 770 N N . ALA A 1 96 ? -27.778 7.904 5.731 1.00 33.34 96 ALA A N 1
ATOM 771 C CA . ALA A 1 96 ? -27.367 9.304 5.668 1.00 33.34 96 ALA A CA 1
ATOM 772 C C . ALA A 1 96 ? -27.729 9.883 4.289 1.00 33.34 96 ALA A C 1
ATOM 774 O O . ALA A 1 96 ? -27.478 9.236 3.273 1.00 33.34 96 ALA A O 1
ATOM 775 N N . GLN A 1 97 ? -28.296 11.091 4.225 1.00 38.78 97 GLN A N 1
ATOM 776 C CA . GLN A 1 97 ? -28.423 11.812 2.955 1.00 38.78 97 GLN A CA 1
ATOM 777 C C . GLN A 1 97 ? -28.322 13.332 3.153 1.00 38.78 97 GLN A C 1
ATOM 779 O O . GLN A 1 97 ? -28.927 13.886 4.069 1.00 38.78 97 GLN A O 1
ATOM 784 N N . GLN A 1 98 ? -27.544 13.984 2.281 1.00 29.64 98 GLN A N 1
ATOM 785 C CA . GLN A 1 98 ? -27.500 15.440 2.069 1.00 29.64 98 GLN A CA 1
ATOM 786 C C . GLN A 1 98 ? -28.571 15.889 1.033 1.00 29.64 98 GLN A C 1
ATOM 788 O O . GLN A 1 98 ? -29.218 15.025 0.440 1.00 29.64 98 GLN A O 1
ATOM 793 N N . PRO A 1 99 ? -28.847 17.204 0.856 1.00 38.78 99 PRO A N 1
ATOM 794 C CA . PRO A 1 99 ? -30.221 17.707 0.845 1.00 38.78 99 PRO A CA 1
ATOM 795 C C . PRO A 1 99 ? -30.865 18.007 -0.526 1.00 38.78 99 PRO A C 1
ATOM 797 O O . PRO A 1 99 ? -30.213 18.370 -1.499 1.00 38.78 99 PRO A O 1
ATOM 800 N N . SER A 1 100 ? -32.201 18.051 -0.448 1.00 30.16 100 SER A N 1
ATOM 801 C CA . SER A 1 100 ? -33.170 18.962 -1.093 1.00 30.16 100 SER A CA 1
ATOM 802 C C . SER A 1 100 ? -34.062 18.458 -2.247 1.00 30.16 100 SER A C 1
ATOM 804 O O . SER A 1 100 ? -33.633 18.180 -3.358 1.00 30.16 100 SER A O 1
ATOM 806 N N . SER A 1 101 ? -35.361 18.429 -1.898 1.00 33.22 101 SER A N 1
ATOM 807 C CA . SER A 1 101 ? -36.575 18.777 -2.659 1.00 33.22 101 SER A CA 1
ATOM 808 C C . SER A 1 101 ? -36.796 18.194 -4.058 1.00 33.22 101 SER A C 1
ATOM 810 O O . SER A 1 101 ? -36.240 18.673 -5.037 1.00 33.22 101 SER A O 1
ATOM 812 N N . SER A 1 102 ? -37.827 17.361 -4.222 1.00 26.19 102 SER A N 1
ATOM 813 C CA . SER A 1 102 ? -39.209 17.813 -4.484 1.00 26.19 102 SER A CA 1
ATOM 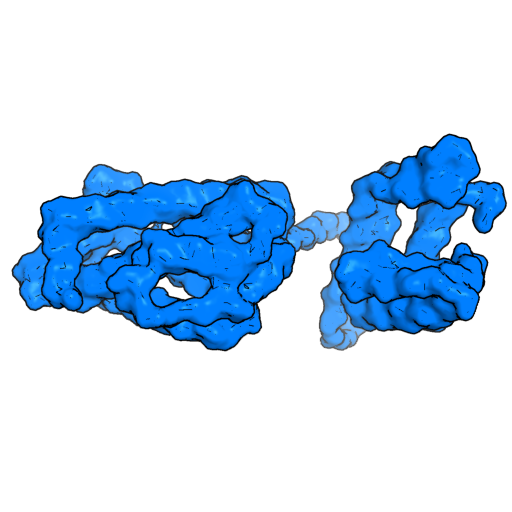814 C C . SER A 1 102 ? -40.144 16.624 -4.768 1.00 26.19 102 SER A C 1
ATOM 816 O O . SER A 1 102 ? -39.751 15.576 -5.270 1.00 26.19 102 SER A O 1
ATOM 818 N N . THR A 1 103 ? -41.387 16.793 -4.334 1.00 34.22 103 THR A N 1
ATOM 819 C CA . THR A 1 103 ? -42.530 15.874 -4.348 1.00 34.22 103 THR A CA 1
ATOM 820 C C . THR A 1 103 ? -42.873 15.357 -5.749 1.00 34.22 103 THR A C 1
ATOM 822 O O . THR A 1 103 ? -42.894 16.158 -6.673 1.00 34.22 103 THR A O 1
ATOM 825 N N . THR A 1 104 ? -43.244 14.076 -5.901 1.00 25.06 104 THR A N 1
ATOM 826 C CA . THR A 1 104 ? -44.523 13.605 -6.500 1.00 25.06 104 THR A CA 1
ATOM 827 C C . THR A 1 104 ? -44.650 12.086 -6.299 1.00 25.06 104 THR A C 1
ATOM 829 O O . THR A 1 104 ? -43.705 11.332 -6.509 1.00 25.06 104 THR A O 1
ATOM 832 N N . ALA A 1 105 ? -45.821 11.645 -5.840 1.00 38.41 105 ALA A N 1
ATOM 833 C CA . ALA A 1 105 ? -46.161 10.255 -5.552 1.00 38.41 105 ALA A CA 1
ATOM 834 C C . ALA A 1 105 ? -46.284 9.392 -6.819 1.00 38.41 105 ALA A C 1
ATOM 836 O O . ALA A 1 105 ? -46.830 9.868 -7.807 1.00 38.41 105 ALA A O 1
ATOM 837 N N . LEU A 1 106 ? -45.903 8.109 -6.746 1.00 23.56 106 LEU A N 1
ATOM 838 C CA . LEU A 1 106 ? -46.467 7.021 -7.561 1.00 23.56 106 LEU A CA 1
ATOM 839 C C . LEU A 1 106 ? -46.164 5.657 -6.911 1.00 23.56 106 LEU A C 1
ATOM 841 O O . LEU A 1 106 ? -45.032 5.350 -6.545 1.00 23.56 106 LEU A O 1
ATOM 845 N N . ARG A 1 107 ? -47.218 4.854 -6.733 1.00 36.28 107 ARG A N 1
ATOM 846 C CA . ARG A 1 107 ? -47.194 3.477 -6.215 1.00 36.28 107 ARG A CA 1
ATOM 847 C C . ARG A 1 107 ? -46.559 2.540 -7.252 1.00 36.28 107 ARG A C 1
ATOM 849 O O . ARG A 1 107 ? -47.054 2.537 -8.373 1.00 36.28 107 ARG A O 1
ATOM 856 N N . ASN A 1 108 ? -45.534 1.753 -6.882 1.00 24.08 108 ASN A N 1
ATOM 857 C CA . ASN A 1 108 ? -45.165 0.442 -7.469 1.00 24.08 108 ASN A CA 1
ATOM 858 C C . ASN A 1 108 ? -43.965 -0.217 -6.724 1.00 24.08 108 ASN A C 1
ATOM 860 O O . ASN A 1 108 ? -43.307 0.467 -5.941 1.00 24.08 108 ASN A O 1
ATOM 864 N N . PRO A 1 109 ? -43.742 -1.547 -6.851 1.00 25.22 109 PRO A N 1
ATOM 865 C CA . PRO A 1 109 ? -43.265 -2.420 -5.767 1.00 25.22 109 PRO A CA 1
ATOM 866 C C . PRO A 1 109 ? -41.777 -2.279 -5.408 1.00 25.22 109 PRO A C 1
ATOM 868 O O . PRO A 1 109 ? -40.930 -1.967 -6.243 1.00 25.22 109 PRO A O 1
ATOM 871 N N . ILE A 1 110 ? -41.474 -2.552 -4.134 1.00 24.62 110 ILE A N 1
ATOM 872 C CA . ILE A 1 110 ? -40.152 -2.439 -3.504 1.00 24.62 110 ILE A CA 1
ATOM 873 C C . ILE A 1 110 ? -39.167 -3.412 -4.167 1.00 24.62 110 ILE A C 1
ATOM 875 O O . ILE A 1 110 ? -39.233 -4.622 -3.964 1.00 24.62 110 ILE A O 1
ATOM 879 N N . LYS A 1 111 ? -38.215 -2.870 -4.931 1.00 21.70 111 LYS A N 1
ATOM 880 C CA . LYS A 1 111 ? -37.002 -3.576 -5.354 1.00 21.70 111 LYS A CA 1
ATOM 881 C C . LYS A 1 111 ? -35.970 -3.411 -4.235 1.00 21.70 111 LYS A C 1
ATOM 883 O O . LYS A 1 111 ? -35.514 -2.299 -3.978 1.00 21.70 111 LYS A O 1
ATOM 888 N N . LEU A 1 112 ? -35.657 -4.500 -3.534 1.00 21.91 112 LEU A N 1
ATOM 889 C CA . LEU A 1 112 ? -34.668 -4.532 -2.455 1.00 21.91 112 LEU A CA 1
ATOM 890 C C . LEU A 1 112 ? -33.262 -4.337 -3.058 1.00 21.91 112 LEU A C 1
ATOM 892 O O . LEU A 1 112 ? -32.647 -5.285 -3.539 1.00 21.91 112 LEU A O 1
ATOM 896 N N . THR A 1 113 ? -32.752 -3.107 -3.093 1.00 22.64 113 THR A N 1
ATOM 897 C CA . THR A 1 113 ? -31.336 -2.853 -3.385 1.00 22.64 113 THR A CA 1
ATOM 898 C C . THR A 1 113 ? -30.543 -2.919 -2.083 1.00 22.64 113 THR A C 1
ATOM 900 O O . THR A 1 113 ? -30.575 -2.001 -1.266 1.00 22.64 113 THR A O 1
ATOM 903 N N . MET A 1 114 ? -29.843 -4.039 -1.886 1.00 25.59 114 MET A N 1
ATOM 904 C CA . MET A 1 114 ? -28.781 -4.184 -0.887 1.00 25.59 114 MET A CA 1
ATOM 905 C C . MET A 1 114 ? -27.697 -3.136 -1.189 1.00 25.59 114 MET A C 1
ATOM 907 O O . MET A 1 114 ? -26.994 -3.249 -2.190 1.00 25.59 114 MET A O 1
ATOM 911 N N . SER A 1 115 ? -27.582 -2.092 -0.364 1.00 33.91 115 SER A N 1
ATOM 912 C CA . SER A 1 115 ? -26.473 -1.138 -0.458 1.00 33.91 115 SER A CA 1
ATOM 913 C C . SER A 1 115 ? -25.241 -1.796 0.156 1.00 33.91 115 SER A C 1
ATOM 915 O O . SER A 1 115 ? -25.124 -1.879 1.376 1.00 33.91 115 SER A O 1
ATOM 917 N N . THR A 1 116 ? -24.3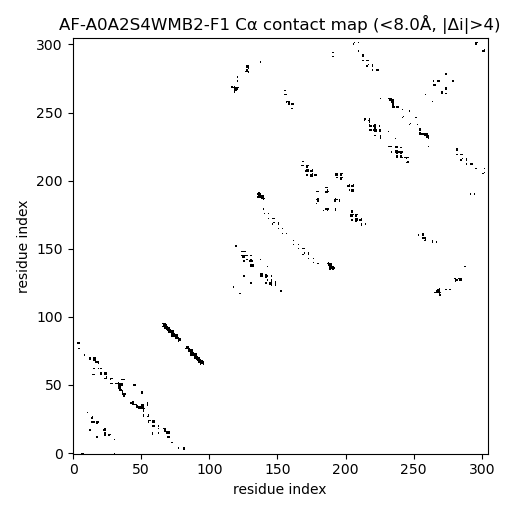45 -2.309 -0.681 1.00 38.97 116 THR A N 1
ATOM 918 C CA . THR A 1 116 ? -23.042 -2.833 -0.259 1.00 38.97 116 THR A CA 1
ATOM 919 C C . THR A 1 116 ? -22.248 -1.714 0.417 1.00 38.97 116 THR A C 1
ATOM 921 O O . THR A 1 116 ? -22.086 -0.645 -0.168 1.00 38.97 116 THR A O 1
ATOM 924 N N . CYS A 1 117 ? -21.764 -1.925 1.644 1.00 48.66 117 CYS A N 1
ATOM 925 C CA . CYS A 1 117 ? -20.762 -1.043 2.243 1.00 48.66 117 CYS A CA 1
ATOM 926 C C . CYS A 1 117 ? -19.485 -1.170 1.400 1.00 48.66 117 CYS A C 1
ATOM 928 O O . CYS A 1 117 ? -18.814 -2.195 1.469 1.00 48.66 117 CYS A O 1
ATOM 930 N N . THR A 1 118 ? -19.213 -0.193 0.533 1.00 69.19 118 THR A N 1
ATOM 931 C CA . THR A 1 118 ? -18.075 -0.234 -0.395 1.00 69.19 118 THR A CA 1
ATOM 932 C C . THR A 1 118 ? -16.796 0.158 0.339 1.00 69.19 118 THR A C 1
ATOM 934 O O . THR A 1 118 ? -16.627 1.332 0.682 1.00 69.19 118 THR A O 1
ATOM 937 N N . GLY A 1 119 ? -15.904 -0.799 0.579 1.00 86.75 119 GLY A N 1
ATOM 938 C CA . GLY A 1 119 ? -14.570 -0.565 1.134 1.00 86.75 119 GLY A CA 1
ATOM 939 C C . GLY A 1 119 ? -13.514 -0.333 0.054 1.00 86.75 119 GLY A C 1
ATOM 940 O O . GLY A 1 119 ? -13.807 -0.365 -1.139 1.00 86.75 119 GLY A O 1
ATOM 941 N N . TYR A 1 120 ? -12.262 -0.133 0.463 1.00 92.88 120 TYR A N 1
ATOM 942 C CA . TYR A 1 120 ? -11.109 -0.037 -0.444 1.00 92.88 120 TYR A CA 1
ATOM 943 C C . TYR A 1 120 ? -11.093 -1.148 -1.504 1.00 92.88 120 TYR A C 1
ATOM 945 O O . TYR A 1 120 ? -10.988 -0.863 -2.695 1.00 92.88 120 TYR A O 1
ATOM 953 N N . PHE A 1 121 ? -11.277 -2.406 -1.088 1.00 88.75 121 PHE A N 1
ATOM 954 C CA . PHE A 1 121 ? -11.248 -3.556 -1.997 1.00 88.75 121 PHE A CA 1
ATOM 955 C C . PHE A 1 121 ? -12.426 -3.600 -2.987 1.00 88.75 121 PHE A C 1
ATOM 957 O O . PHE A 1 121 ? -12.370 -4.350 -3.955 1.00 88.75 121 PHE A O 1
ATOM 964 N N . ASP A 1 122 ? -13.482 -2.805 -2.784 1.00 86.25 122 ASP A N 1
ATOM 965 C CA . ASP A 1 122 ? -14.564 -2.620 -3.765 1.00 86.25 122 ASP A CA 1
ATOM 966 C C . ASP A 1 122 ? -14.238 -1.556 -4.822 1.00 86.25 122 ASP A C 1
ATOM 968 O O . ASP A 1 122 ? -14.914 -1.473 -5.845 1.00 86.25 122 ASP A O 1
ATOM 972 N N . GLN A 1 123 ? -13.247 -0.704 -4.555 1.00 88.75 123 GLN A N 1
ATOM 973 C CA . GLN A 1 123 ? -12.951 0.489 -5.351 1.00 88.75 123 GLN A CA 1
ATOM 974 C C . GLN A 1 123 ? -11.681 0.350 -6.193 1.00 88.75 123 GLN A C 1
ATOM 976 O O . GLN A 1 123 ? -11.513 1.090 -7.168 1.00 88.75 123 GLN A O 1
ATOM 981 N N . ILE A 1 124 ? -10.780 -0.563 -5.820 1.00 91.06 124 ILE A N 1
ATOM 982 C CA . ILE A 1 124 ? -9.577 -0.830 -6.608 1.00 91.06 124 ILE A CA 1
ATOM 983 C C . ILE A 1 124 ? -9.950 -1.424 -7.966 1.00 91.06 124 ILE A C 1
ATOM 985 O O . ILE A 1 124 ? -10.856 -2.245 -8.090 1.00 91.06 124 ILE A O 1
ATOM 989 N N . LYS A 1 125 ? -9.233 -0.998 -9.001 1.00 91.25 125 LYS A N 1
ATOM 990 C CA . LYS A 1 125 ? -9.363 -1.526 -10.360 1.00 91.25 125 LYS A CA 1
ATOM 991 C C . LYS A 1 125 ? -8.603 -2.840 -10.522 1.00 91.25 125 LYS A C 1
ATOM 993 O O . LYS A 1 125 ? -9.029 -3.687 -11.304 1.00 91.25 125 LYS A O 1
ATOM 998 N N . ARG A 1 126 ? -7.481 -2.999 -9.815 1.00 91.81 126 ARG A N 1
ATOM 999 C CA . ARG A 1 126 ? -6.590 -4.157 -9.906 1.00 91.81 126 ARG A CA 1
ATOM 1000 C C . ARG A 1 126 ? -6.050 -4.540 -8.531 1.00 91.81 126 ARG A C 1
ATOM 1002 O O . ARG A 1 126 ? -5.352 -3.763 -7.885 1.00 91.81 126 ARG A O 1
ATOM 1009 N N . SER A 1 127 ? -6.313 -5.775 -8.108 1.00 93.94 127 SER A N 1
ATOM 1010 C CA . SER A 1 127 ? -5.590 -6.388 -6.990 1.00 93.94 127 SER A CA 1
ATOM 1011 C C . SER A 1 127 ? -4.230 -6.907 -7.459 1.00 93.94 127 SER A C 1
ATOM 1013 O O . SER A 1 127 ? -4.110 -7.375 -8.593 1.00 93.94 127 SER A O 1
ATOM 1015 N N . PHE A 1 128 ? -3.216 -6.926 -6.584 1.00 96.12 128 PHE A N 1
ATOM 1016 C CA . PHE A 1 128 ? -1.962 -7.641 -6.880 1.00 96.12 128 PHE A CA 1
ATOM 1017 C C . PHE A 1 128 ? -2.200 -9.127 -7.160 1.00 96.12 128 PHE A C 1
ATOM 1019 O O . PHE A 1 128 ? -1.461 -9.733 -7.928 1.00 96.12 128 PHE A O 1
ATOM 1026 N N . ALA A 1 129 ? -3.269 -9.699 -6.601 1.00 93.88 129 ALA A N 1
ATOM 1027 C CA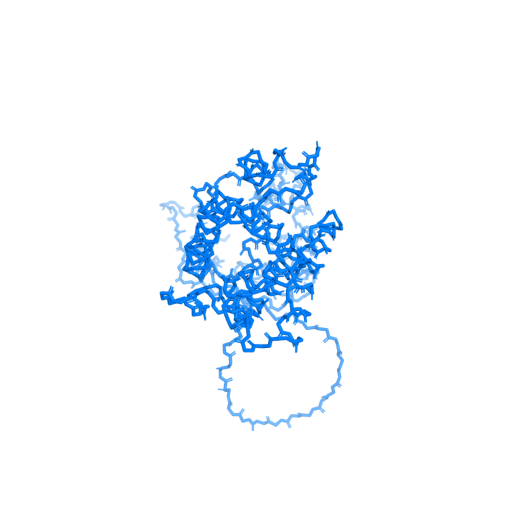 . ALA A 1 129 ? -3.673 -11.078 -6.854 1.00 93.88 129 ALA A CA 1
ATOM 1028 C C . ALA A 1 129 ? -4.195 -11.337 -8.275 1.00 93.88 129 ALA A C 1
ATOM 1030 O O . ALA A 1 129 ? -4.357 -12.494 -8.654 1.00 93.88 129 ALA A O 1
ATOM 1031 N N . ASP A 1 130 ? -4.474 -10.278 -9.036 1.00 91.88 130 ASP A N 1
ATOM 1032 C CA . ASP A 1 130 ? -4.926 -10.345 -10.426 1.00 91.88 130 ASP A CA 1
ATOM 1033 C C . ASP A 1 130 ? -3.832 -9.879 -11.405 1.00 91.88 130 ASP A C 1
ATOM 1035 O O . ASP A 1 130 ? -4.113 -9.666 -12.586 1.00 91.88 130 ASP A O 1
ATOM 1039 N N . VAL A 1 131 ? -2.594 -9.681 -10.930 1.00 95.75 131 VAL A N 1
ATOM 1040 C CA . VAL A 1 131 ? -1.439 -9.352 -11.776 1.00 95.75 131 VAL A CA 1
ATOM 1041 C C . VAL A 1 131 ? -0.899 -10.645 -12.394 1.00 95.75 131 VAL A C 1
ATOM 1043 O O . VAL A 1 131 ? -0.487 -11.538 -11.651 1.00 95.75 131 VAL A O 1
ATOM 1046 N N . PRO A 1 132 ? -0.864 -10.773 -13.734 1.00 97.00 132 PRO A N 1
ATOM 1047 C CA . PRO A 1 132 ? -0.282 -11.940 -14.380 1.00 97.00 132 PRO A CA 1
ATOM 1048 C C . PRO A 1 132 ? 1.212 -12.062 -14.072 1.00 97.00 132 PRO A C 1
ATOM 1050 O O . PRO A 1 132 ? 1.990 -11.125 -14.272 1.00 97.00 132 PRO A O 1
ATOM 1053 N N . VAL A 1 133 ? 1.608 -13.246 -13.610 1.00 95.00 133 VAL A N 1
ATOM 1054 C CA . VAL A 1 133 ? 3.005 -13.623 -13.391 1.00 95.00 133 VAL A CA 1
ATOM 1055 C C . VAL A 1 133 ? 3.246 -14.945 -14.100 1.00 95.00 133 VAL A C 1
ATOM 1057 O O . VAL A 1 133 ? 2.542 -15.923 -13.848 1.00 95.00 133 VAL A O 1
ATOM 1060 N N . SER A 1 134 ? 4.239 -14.972 -14.980 1.00 94.19 134 SER A N 1
ATOM 1061 C CA . SER A 1 134 ? 4.664 -16.168 -15.706 1.00 94.19 134 SER A CA 1
ATOM 1062 C C . SER A 1 134 ? 6.169 -16.392 -15.542 1.00 94.19 134 SER A C 1
ATOM 1064 O O . SER A 1 134 ? 6.848 -15.689 -14.781 1.00 94.19 134 SER A O 1
ATOM 1066 N N . ASP A 1 135 ? 6.720 -17.382 -16.240 1.00 93.56 135 ASP A N 1
ATOM 1067 C CA . ASP A 1 135 ? 8.163 -17.621 -16.232 1.00 93.56 135 ASP A CA 1
ATOM 1068 C C . ASP A 1 135 ? 8.922 -16.429 -16.835 1.00 93.56 135 ASP A C 1
ATOM 1070 O O . ASP A 1 135 ? 9.970 -16.038 -16.317 1.00 93.56 135 ASP A O 1
ATOM 1074 N N . GLU A 1 136 ? 8.337 -15.772 -17.840 1.00 92.81 136 GLU A N 1
ATOM 1075 C CA . GLU A 1 136 ? 8.878 -14.596 -18.531 1.00 92.81 136 GLU A CA 1
ATOM 1076 C C . GLU A 1 136 ? 8.927 -13.331 -17.661 1.00 92.81 136 GLU A C 1
ATOM 1078 O O . GLU A 1 136 ? 9.702 -12.413 -17.952 1.00 92.81 136 GLU A O 1
ATOM 1083 N N . GLY A 1 137 ? 8.105 -13.252 -16.612 1.00 97.44 137 GLY A N 1
ATOM 1084 C CA . GLY A 1 137 ? 8.109 -12.121 -15.691 1.00 97.44 137 GLY A CA 1
ATOM 1085 C C . GLY A 1 137 ? 6.747 -11.686 -15.176 1.00 97.44 137 GLY A C 1
ATOM 1086 O O . GLY A 1 137 ? 5.730 -12.355 -15.361 1.00 97.44 137 GLY A O 1
ATOM 1087 N N . VAL A 1 138 ? 6.758 -10.542 -14.498 1.00 98.75 138 VAL A N 1
ATOM 1088 C CA . VAL A 1 138 ? 5.561 -9.863 -13.985 1.00 98.75 138 VAL A CA 1
ATOM 1089 C C . VAL A 1 138 ? 5.054 -8.892 -15.044 1.00 98.75 138 VAL A C 1
ATOM 1091 O O . VAL A 1 138 ? 5.829 -8.040 -15.481 1.00 98.75 138 VAL A O 1
ATOM 1094 N N . ASP A 1 139 ? 3.782 -8.984 -15.443 1.00 98.75 139 ASP A N 1
ATOM 1095 C CA . ASP A 1 139 ? 3.198 -8.063 -16.429 1.00 98.75 139 ASP A CA 1
ATOM 1096 C C . ASP A 1 139 ? 3.304 -6.603 -15.962 1.00 98.75 139 ASP A C 1
ATOM 1098 O O . ASP A 1 139 ? 2.813 -6.229 -14.892 1.00 98.75 139 ASP A O 1
ATOM 1102 N N . THR A 1 140 ? 3.950 -5.763 -16.774 1.00 98.81 140 THR A N 1
ATOM 1103 C CA . THR A 1 140 ? 4.256 -4.378 -16.401 1.00 98.81 140 THR A CA 1
ATOM 1104 C C . THR A 1 140 ? 2.996 -3.537 -16.242 1.00 98.81 140 THR A C 1
ATOM 1106 O O . THR A 1 140 ? 2.912 -2.723 -15.323 1.00 98.81 140 THR A O 1
ATOM 1109 N N . VAL A 1 141 ? 2.012 -3.684 -17.132 1.00 98.56 141 VAL A N 1
ATOM 1110 C CA . VAL A 1 141 ? 0.833 -2.810 -17.132 1.00 98.56 141 VAL A CA 1
ATOM 1111 C C . VAL A 1 141 ? -0.045 -3.118 -15.932 1.00 98.56 141 VAL A C 1
ATOM 1113 O O . VAL A 1 141 ? -0.377 -2.192 -15.190 1.00 98.56 141 VAL A O 1
ATOM 1116 N N . ALA A 1 142 ? -0.359 -4.395 -15.718 1.00 98.19 142 ALA A N 1
ATOM 1117 C CA . ALA A 1 142 ? -1.172 -4.856 -14.603 1.00 98.19 142 ALA A CA 1
ATOM 1118 C C . ALA A 1 142 ? -0.501 -4.553 -13.257 1.00 98.19 142 ALA A C 1
ATOM 1120 O O . ALA A 1 142 ? -1.170 -4.105 -12.326 1.00 98.19 142 ALA A O 1
ATOM 1121 N N . PHE A 1 143 ? 0.821 -4.723 -13.152 1.00 98.88 143 PHE A N 1
ATOM 1122 C CA . PHE A 1 143 ? 1.553 -4.358 -11.940 1.00 98.88 143 PHE A CA 1
ATOM 1123 C C . PHE A 1 143 ? 1.455 -2.862 -11.627 1.00 98.88 143 PHE A C 1
ATOM 1125 O O . PHE A 1 143 ? 1.214 -2.486 -10.479 1.00 98.88 143 PHE A O 1
ATOM 1132 N N . LEU A 1 144 ? 1.621 -1.996 -12.632 1.00 98.81 144 LEU A N 1
ATOM 1133 C CA . LEU A 1 144 ? 1.521 -0.552 -12.426 1.00 98.81 144 LEU A CA 1
ATOM 1134 C C . LEU A 1 144 ? 0.088 -0.123 -12.075 1.00 98.81 144 LEU A C 1
ATOM 1136 O O . LEU A 1 144 ? -0.070 0.742 -11.222 1.00 98.81 144 LEU A O 1
ATOM 1140 N N . GLU A 1 145 ? -0.942 -0.748 -12.658 1.00 98.12 145 GLU A N 1
ATOM 1141 C CA . GLU A 1 145 ? -2.344 -0.531 -12.253 1.00 98.12 145 GLU A CA 1
ATOM 1142 C C . GLU A 1 145 ? -2.572 -0.884 -10.773 1.00 98.12 145 GLU A C 1
ATOM 1144 O O . GLU A 1 145 ? -3.156 -0.094 -10.034 1.00 98.12 145 GLU A O 1
ATOM 1149 N N . ALA A 1 146 ? -2.059 -2.032 -10.315 1.00 98.38 146 ALA A N 1
ATOM 1150 C CA . ALA A 1 146 ? -2.160 -2.431 -8.909 1.00 98.38 146 ALA A CA 1
ATOM 1151 C C . ALA A 1 146 ? -1.398 -1.470 -7.975 1.00 98.38 146 ALA A C 1
ATOM 1153 O O . ALA A 1 146 ? -1.877 -1.135 -6.891 1.00 98.38 146 ALA A O 1
ATOM 1154 N N . CYS A 1 147 ? -0.231 -0.976 -8.402 1.00 98.50 147 CYS A N 1
ATOM 1155 C CA . CYS A 1 147 ? 0.524 0.037 -7.660 1.00 98.50 147 CYS A CA 1
ATOM 1156 C C . CYS A 1 147 ? -0.227 1.375 -7.565 1.00 98.50 147 CYS A C 1
ATOM 1158 O O . CYS A 1 147 ? -0.218 2.003 -6.509 1.00 98.50 147 CYS A O 1
ATOM 1160 N N . GLU A 1 148 ? -0.886 1.814 -8.640 1.00 97.44 148 GLU A N 1
ATOM 1161 C CA . GLU A 1 148 ? -1.712 3.029 -8.647 1.00 97.44 148 GLU A CA 1
ATOM 1162 C C . GLU A 1 148 ? -2.899 2.915 -7.679 1.00 97.44 148 GLU A C 1
ATOM 1164 O O . GLU A 1 148 ? -3.242 3.887 -7.005 1.00 97.44 148 GLU A O 1
ATOM 1169 N N . ASP A 1 149 ? -3.503 1.731 -7.563 1.00 96.25 149 ASP A N 1
ATOM 1170 C CA . ASP A 1 149 ? -4.539 1.473 -6.563 1.00 96.25 149 ASP A CA 1
ATOM 1171 C C . ASP A 1 149 ? -3.980 1.434 -5.135 1.00 96.25 149 ASP A C 1
ATOM 1173 O O . ASP A 1 149 ? -4.579 2.031 -4.240 1.00 96.25 149 ASP A O 1
ATOM 1177 N N . LEU A 1 150 ? -2.792 0.853 -4.922 1.00 96.06 150 LEU A N 1
ATOM 1178 C CA . LEU A 1 150 ? -2.094 0.916 -3.633 1.00 96.06 150 LEU A CA 1
ATOM 1179 C C . LEU A 1 150 ? -1.824 2.357 -3.194 1.00 96.06 150 LEU A C 1
ATOM 1181 O O . LEU A 1 150 ? -1.946 2.657 -2.010 1.00 96.06 150 LEU A O 1
ATOM 1185 N N . VAL A 1 151 ? -1.501 3.282 -4.102 1.00 95.19 151 VAL A N 1
ATOM 1186 C CA . VAL A 1 151 ? -1.312 4.698 -3.728 1.00 95.19 151 VAL A CA 1
ATOM 1187 C C . VAL A 1 151 ? -2.573 5.279 -3.068 1.00 95.19 151 VAL A C 1
ATOM 1189 O O . VAL A 1 151 ? -2.453 6.053 -2.115 1.00 95.19 151 VAL A O 1
ATOM 1192 N N . LYS A 1 152 ? -3.769 4.855 -3.500 1.00 92.00 152 LYS A N 1
ATOM 1193 C CA . LYS A 1 152 ? -5.055 5.283 -2.915 1.00 92.00 152 LYS A CA 1
ATOM 1194 C C . LYS A 1 152 ? -5.289 4.716 -1.517 1.00 92.00 152 LYS A C 1
ATOM 1196 O O . LYS A 1 152 ? -6.046 5.293 -0.741 1.00 92.00 152 LYS A O 1
ATOM 1201 N N . LEU A 1 153 ? -4.621 3.620 -1.149 1.00 92.44 153 LEU A N 1
ATOM 1202 C CA . LEU A 1 153 ? -4.658 3.103 0.222 1.00 92.44 153 LEU A CA 1
ATOM 1203 C C . LEU A 1 153 ? -4.174 4.165 1.219 1.00 92.44 153 LEU A C 1
ATOM 1205 O O . LEU A 1 153 ? -4.741 4.303 2.301 1.00 92.44 153 LEU A O 1
ATOM 1209 N N . PHE A 1 154 ? -3.158 4.950 0.849 1.00 89.56 154 PHE A N 1
ATOM 1210 C CA . PHE A 1 154 ? -2.618 6.004 1.708 1.00 89.56 154 PHE A CA 1
ATOM 1211 C C . PHE A 1 154 ? -3.570 7.196 1.880 1.00 89.56 154 PHE A C 1
ATOM 1213 O O . PHE A 1 154 ? -3.471 7.894 2.888 1.00 89.56 154 PHE A O 1
ATOM 1220 N N . ASP A 1 155 ? -4.562 7.382 1.003 1.00 87.88 155 ASP A N 1
ATOM 1221 C CA . ASP A 1 155 ? -5.630 8.365 1.237 1.00 87.88 155 ASP A CA 1
ATOM 1222 C C . ASP A 1 155 ? -6.477 7.973 2.459 1.00 87.88 155 ASP A C 1
ATOM 1224 O O . ASP A 1 155 ? -6.939 8.828 3.221 1.00 87.88 155 ASP A O 1
ATOM 1228 N N . LEU A 1 156 ? -6.613 6.666 2.724 1.00 87.69 156 LEU A N 1
ATOM 1229 C CA . LEU A 1 156 ? -7.344 6.154 3.886 1.00 87.69 156 LEU A CA 1
ATOM 1230 C C . LEU A 1 156 ? -6.622 6.442 5.204 1.00 87.69 156 LEU A C 1
ATOM 1232 O O . LEU A 1 156 ? -7.288 6.528 6.244 1.00 87.69 156 LEU A O 1
ATOM 1236 N N . PHE A 1 157 ? -5.299 6.645 5.161 1.00 83.81 157 PHE A N 1
ATOM 1237 C CA . PHE A 1 157 ? -4.496 7.029 6.323 1.00 83.81 157 PHE A CA 1
ATOM 1238 C C . PHE A 1 157 ? -4.825 8.450 6.795 1.00 83.81 157 PHE A C 1
ATOM 1240 O O . PHE A 1 157 ? -4.571 8.780 7.950 1.00 83.81 157 PHE A O 1
ATOM 1247 N N . GLY A 1 158 ? -5.433 9.282 5.938 1.00 73.75 158 GLY A N 1
ATOM 1248 C CA . GLY A 1 158 ? -6.034 10.561 6.326 1.00 73.75 158 GLY A CA 1
ATOM 1249 C C . GLY A 1 158 ? -5.046 11.616 6.832 1.00 73.75 158 GLY A C 1
ATOM 1250 O O . GLY A 1 158 ? -5.465 12.605 7.429 1.00 73.75 158 GLY A O 1
ATOM 1251 N N . SER A 1 159 ? -3.742 11.426 6.607 1.00 77.94 159 SER A N 1
ATOM 1252 C CA . SER A 1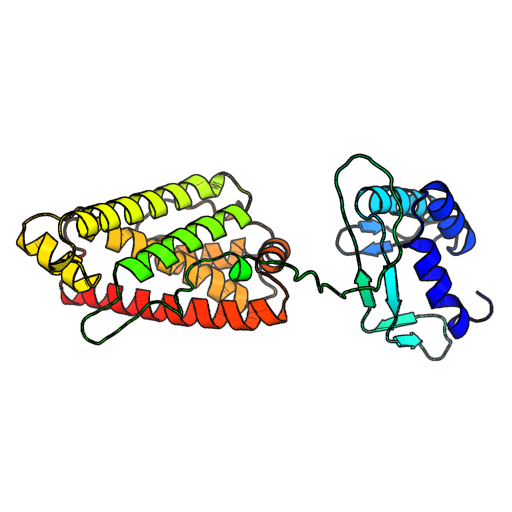 159 ? -2.691 12.315 7.099 1.00 77.94 159 SER A CA 1
ATOM 1253 C C . SER A 1 159 ? -1.784 12.797 5.975 1.00 77.94 159 SER A C 1
ATOM 1255 O O . SER A 1 159 ? -1.198 12.005 5.237 1.00 77.94 159 SER A O 1
ATOM 1257 N N . LYS A 1 160 ? -1.576 14.119 5.915 1.00 80.00 160 LYS A N 1
ATOM 1258 C CA . LYS A 1 160 ? -0.642 14.764 4.974 1.00 80.00 160 LYS A CA 1
ATOM 1259 C C . LYS A 1 160 ? 0.802 14.280 5.135 1.00 80.00 160 LYS A C 1
ATOM 1261 O O . LYS A 1 160 ? 1.598 14.458 4.221 1.00 80.00 160 LYS A O 1
ATOM 1266 N N . ALA A 1 161 ? 1.141 13.653 6.263 1.00 77.06 161 ALA A N 1
ATOM 1267 C CA . ALA A 1 161 ? 2.455 13.053 6.472 1.00 77.06 161 ALA A CA 1
ATOM 1268 C C . ALA A 1 161 ? 2.771 11.946 5.447 1.00 77.06 161 ALA A C 1
ATOM 1270 O O . ALA A 1 161 ? 3.937 11.754 5.109 1.00 77.06 161 ALA A O 1
ATOM 1271 N N . PHE A 1 162 ? 1.752 11.262 4.909 1.00 81.94 162 PHE A N 1
ATOM 1272 C CA . PHE A 1 162 ? 1.933 10.226 3.886 1.00 81.94 162 PHE A CA 1
ATOM 1273 C C . PHE A 1 162 ? 2.021 10.770 2.460 1.00 81.94 162 PHE A C 1
ATOM 1275 O O . PHE A 1 162 ? 2.366 10.010 1.560 1.00 81.94 162 PHE A O 1
ATOM 1282 N N . ALA A 1 163 ? 1.837 12.078 2.244 1.00 86.00 163 ALA A N 1
ATOM 1283 C CA . ALA A 1 163 ? 2.010 12.681 0.922 1.00 86.00 163 ALA A CA 1
ATOM 1284 C C . ALA A 1 163 ? 3.431 12.461 0.373 1.00 86.00 163 ALA A C 1
ATOM 1286 O O . ALA A 1 163 ? 3.611 12.279 -0.825 1.00 86.00 163 ALA A O 1
ATOM 1287 N N . VAL A 1 164 ? 4.446 12.415 1.247 1.00 84.56 164 VAL A N 1
ATOM 1288 C CA . VAL A 1 164 ? 5.828 12.093 0.852 1.00 84.56 164 VAL A CA 1
ATOM 1289 C C . VAL A 1 164 ? 5.920 10.676 0.279 1.00 84.56 164 VAL A C 1
ATOM 1291 O O . VAL A 1 164 ? 6.555 10.476 -0.753 1.00 84.56 164 VAL A O 1
ATOM 1294 N N . VAL A 1 165 ? 5.238 9.712 0.905 1.00 85.62 165 VAL A N 1
ATOM 1295 C CA . VAL A 1 165 ? 5.190 8.314 0.452 1.00 85.62 165 VAL A CA 1
ATOM 1296 C C . VAL A 1 165 ? 4.419 8.207 -0.863 1.00 85.62 165 VAL A C 1
ATOM 1298 O O . VAL A 1 165 ? 4.911 7.612 -1.817 1.00 85.62 165 VAL A O 1
ATOM 1301 N N . GLN A 1 166 ? 3.247 8.840 -0.953 1.00 90.50 166 GLN A N 1
ATOM 1302 C CA . GLN A 1 166 ? 2.440 8.849 -2.176 1.00 90.50 166 GLN A CA 1
ATOM 1303 C C . GLN A 1 166 ? 3.199 9.465 -3.356 1.00 90.50 166 GLN A C 1
ATOM 1305 O O . GLN A 1 166 ? 3.161 8.916 -4.457 1.00 90.50 166 GLN A O 1
ATOM 1310 N N . ASN A 1 167 ? 3.918 10.569 -3.134 1.00 92.25 167 ASN A N 1
ATOM 1311 C CA . ASN A 1 167 ? 4.711 11.234 -4.167 1.00 92.25 167 ASN A CA 1
ATOM 1312 C C . ASN A 1 167 ? 5.877 10.364 -4.649 1.00 92.25 167 ASN A C 1
ATOM 1314 O O . ASN A 1 167 ? 6.116 10.302 -5.855 1.00 92.25 167 ASN A O 1
ATOM 1318 N N . ASP A 1 168 ? 6.578 9.680 -3.740 1.00 92.44 168 ASP A N 1
ATOM 1319 C CA . ASP A 1 168 ? 7.656 8.756 -4.110 1.00 92.44 168 ASP A CA 1
ATOM 1320 C C . ASP A 1 168 ? 7.125 7.582 -4.950 1.00 92.44 168 ASP A C 1
ATOM 1322 O O . ASP A 1 168 ? 7.604 7.341 -6.062 1.00 92.44 168 ASP A O 1
ATOM 1326 N N . LEU A 1 169 ? 6.060 6.918 -4.486 1.00 95.94 169 LEU A N 1
ATOM 1327 C CA . LEU A 1 169 ? 5.414 5.824 -5.217 1.00 95.94 169 LEU A CA 1
ATOM 1328 C C . LEU A 1 169 ? 4.930 6.284 -6.600 1.00 95.94 169 LEU A C 1
ATOM 1330 O O . LEU A 1 169 ? 5.275 5.676 -7.613 1.00 95.94 169 LEU A O 1
ATOM 1334 N N . THR A 1 170 ? 4.191 7.394 -6.663 1.00 97.75 170 THR A N 1
ATOM 1335 C CA . THR A 1 170 ? 3.635 7.937 -7.915 1.00 97.75 170 THR A CA 1
ATOM 1336 C C . THR A 1 170 ? 4.733 8.357 -8.891 1.00 97.75 170 THR A C 1
ATOM 1338 O O . THR A 1 170 ? 4.637 8.094 -10.094 1.00 97.75 170 THR A O 1
ATOM 1341 N N . GLY A 1 171 ? 5.806 8.976 -8.392 1.00 98.38 171 GLY A N 1
ATOM 1342 C CA . GLY A 1 171 ? 6.960 9.357 -9.201 1.00 98.38 171 GLY A CA 1
ATOM 1343 C C . GLY A 1 171 ? 7.655 8.143 -9.818 1.00 98.38 171 GLY A C 1
ATOM 1344 O O . GLY A 1 171 ? 7.982 8.153 -11.008 1.00 98.38 171 GLY A O 1
ATOM 1345 N N . ASN A 1 172 ? 7.824 7.070 -9.044 1.00 98.62 172 ASN A N 1
ATOM 1346 C CA . ASN A 1 172 ? 8.426 5.834 -9.535 1.00 98.62 172 ASN A CA 1
ATOM 1347 C C . ASN A 1 172 ? 7.519 5.111 -10.546 1.00 98.62 172 ASN A C 1
ATOM 1349 O O . ASN A 1 172 ? 7.989 4.748 -11.626 1.00 98.62 172 ASN A O 1
ATOM 1353 N N . ILE A 1 173 ? 6.215 4.999 -10.269 1.00 98.81 173 ILE A N 1
ATOM 1354 C CA . ILE A 1 173 ? 5.211 4.469 -11.213 1.00 98.81 173 ILE A CA 1
ATOM 1355 C C . ILE A 1 173 ? 5.279 5.226 -12.546 1.00 98.81 173 ILE A C 1
ATOM 1357 O O . ILE A 1 173 ? 5.348 4.612 -13.611 1.00 98.81 173 ILE A O 1
ATOM 1361 N N . THR A 1 174 ? 5.340 6.560 -12.498 1.00 98.75 174 THR A N 1
ATOM 1362 C CA . THR A 1 174 ? 5.391 7.414 -13.696 1.00 98.75 174 THR A CA 1
ATOM 1363 C C . THR A 1 174 ? 6.629 7.136 -14.551 1.00 98.75 174 THR A C 1
ATOM 1365 O O . THR A 1 174 ? 6.524 7.047 -15.777 1.00 98.75 174 THR A O 1
ATOM 1368 N N . LYS A 1 175 ? 7.805 6.956 -13.938 1.00 98.75 175 LYS A N 1
ATOM 1369 C CA . LYS A 1 175 ? 9.050 6.638 -14.663 1.00 98.75 175 LYS A CA 1
ATOM 1370 C C . LYS A 1 175 ? 8.973 5.278 -15.362 1.00 98.75 175 LYS A C 1
ATOM 1372 O O . LYS A 1 175 ? 9.335 5.172 -16.534 1.00 98.75 175 LYS A O 1
ATOM 1377 N N . ILE A 1 176 ? 8.439 4.262 -14.684 1.00 98.81 176 ILE A N 1
ATOM 1378 C CA . ILE A 1 176 ? 8.269 2.916 -15.256 1.00 98.81 176 ILE A CA 1
ATOM 1379 C C . ILE A 1 176 ? 7.238 2.948 -16.392 1.00 98.81 176 ILE A C 1
ATOM 1381 O O . ILE A 1 176 ? 7.495 2.427 -17.478 1.00 98.81 176 ILE A O 1
ATOM 1385 N N . ARG A 1 177 ? 6.109 3.644 -16.197 1.00 98.75 177 ARG A N 1
ATOM 1386 C CA . ARG A 1 177 ? 5.083 3.845 -17.233 1.00 98.75 177 ARG A CA 1
ATOM 1387 C C . ARG A 1 177 ? 5.645 4.572 -18.456 1.00 98.75 177 ARG A C 1
ATOM 1389 O O . ARG A 1 177 ? 5.354 4.190 -19.584 1.00 98.75 177 ARG A O 1
ATOM 1396 N N . THR A 1 178 ? 6.489 5.582 -18.243 1.00 98.69 178 THR A N 1
ATOM 1397 C CA . THR A 1 178 ? 7.162 6.322 -19.323 1.00 98.69 178 THR A CA 1
ATOM 1398 C C . THR A 1 178 ? 8.043 5.394 -20.157 1.00 98.69 178 THR A C 1
ATOM 1400 O O . THR A 1 178 ? 7.966 5.416 -21.386 1.00 98.69 178 THR A O 1
ATOM 1403 N N . ARG A 1 179 ? 8.833 4.527 -19.507 1.00 98.50 179 ARG A N 1
ATOM 1404 C CA . ARG A 1 179 ? 9.642 3.515 -20.199 1.00 98.50 179 ARG A CA 1
ATOM 1405 C C . ARG A 1 179 ? 8.773 2.544 -20.995 1.00 98.50 179 ARG A C 1
ATOM 1407 O O . ARG A 1 179 ? 9.073 2.308 -22.165 1.00 98.50 179 ARG A O 1
ATOM 1414 N N . TYR A 1 180 ? 7.705 2.030 -20.386 1.00 98.69 180 TYR A N 1
ATOM 1415 C CA . TYR A 1 180 ? 6.769 1.125 -21.049 1.00 98.69 180 TYR A CA 1
ATOM 1416 C C . TYR A 1 180 ? 6.170 1.755 -22.309 1.00 98.69 180 TYR A C 1
ATOM 1418 O O . TYR A 1 180 ? 6.254 1.172 -23.383 1.00 98.69 180 TYR A O 1
ATOM 1426 N N . ASN A 1 181 ? 5.644 2.977 -22.207 1.00 98.56 181 ASN A N 1
ATOM 1427 C CA . ASN A 1 181 ? 5.010 3.664 -23.333 1.00 98.56 181 ASN A CA 1
ATOM 1428 C C . ASN A 1 181 ? 5.988 3.935 -24.486 1.00 98.56 181 ASN A C 1
ATOM 1430 O O . ASN A 1 181 ? 5.597 3.876 -25.649 1.00 98.56 181 ASN A O 1
ATOM 1434 N N . ALA A 1 182 ? 7.255 4.221 -24.177 1.00 98.25 182 ALA A N 1
ATOM 1435 C CA . ALA A 1 182 ? 8.280 4.442 -25.193 1.00 98.25 182 ALA A CA 1
ATOM 1436 C C . ALA A 1 182 ? 8.736 3.139 -25.875 1.00 98.25 182 ALA A C 1
ATOM 1438 O O . ALA A 1 182 ? 9.099 3.158 -27.051 1.00 98.25 182 ALA A O 1
ATOM 1439 N N . PHE A 1 183 ? 8.733 2.012 -25.154 1.00 98.00 183 PHE A N 1
ATOM 1440 C CA . PHE A 1 183 ? 9.244 0.729 -25.645 1.00 98.00 183 PHE A CA 1
ATOM 1441 C C . PHE A 1 183 ? 8.391 -0.465 -25.169 1.00 98.00 183 PHE A C 1
ATOM 1443 O O . PHE A 1 183 ? 8.908 -1.318 -24.437 1.00 98.00 183 PHE A O 1
ATOM 1450 N N . PRO A 1 184 ? 7.115 -0.576 -25.585 1.00 97.81 184 PRO A N 1
ATOM 1451 C CA . PRO A 1 184 ? 6.182 -1.565 -25.033 1.00 97.81 184 PRO A CA 1
ATOM 1452 C C . PRO A 1 184 ? 6.643 -3.004 -25.291 1.00 97.81 184 PRO A C 1
ATOM 1454 O O . PRO A 1 184 ? 6.677 -3.821 -24.375 1.00 97.81 184 PRO A O 1
ATOM 1457 N N . GLU A 1 185 ? 7.141 -3.293 -26.498 1.00 97.50 185 GLU A N 1
ATOM 1458 C CA . GLU A 1 185 ? 7.635 -4.630 -26.857 1.00 97.50 185 GLU A CA 1
ATOM 1459 C C . GLU A 1 185 ? 8.873 -5.066 -26.060 1.00 97.50 185 GLU A C 1
ATOM 1461 O O . GLU A 1 185 ? 9.106 -6.258 -25.880 1.00 97.50 185 GLU A O 1
ATOM 1466 N N . LYS A 1 186 ? 9.654 -4.105 -25.554 1.00 98.12 186 LYS A N 1
ATOM 1467 C CA . LYS A 1 186 ? 10.842 -4.349 -24.720 1.00 98.12 186 LYS A CA 1
ATOM 1468 C C . LYS A 1 186 ? 10.550 -4.272 -23.223 1.00 98.12 186 LYS A C 1
ATOM 1470 O O . LYS A 1 186 ? 11.479 -4.390 -22.429 1.00 98.12 186 LYS A O 1
ATOM 1475 N N . SER A 1 187 ? 9.301 -4.009 -22.852 1.00 98.56 187 SER A N 1
ATOM 1476 C CA . SER A 1 187 ? 8.909 -3.690 -21.481 1.00 98.56 187 SER A CA 1
ATOM 1477 C C . SER A 1 187 ? 7.659 -4.455 -21.048 1.00 98.56 187 SER A C 1
ATOM 1479 O O . SER A 1 187 ? 6.994 -4.031 -20.107 1.00 98.56 187 SER A O 1
ATOM 1481 N N . LYS A 1 188 ? 7.314 -5.557 -21.730 1.00 98.44 188 LYS A N 1
ATOM 1482 C CA . LYS A 1 188 ? 6.105 -6.350 -21.442 1.00 98.44 188 LYS A CA 1
ATOM 1483 C C . LYS A 1 188 ? 6.084 -6.844 -20.000 1.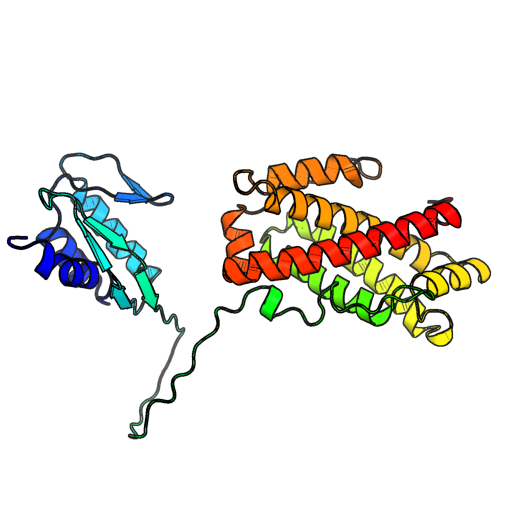00 98.44 188 LYS A C 1
ATOM 1485 O O . LYS A 1 188 ? 5.066 -6.724 -19.329 1.00 98.44 188 LYS A O 1
ATOM 1490 N N . THR A 1 189 ? 7.231 -7.322 -19.526 1.00 98.88 189 THR A N 1
ATOM 1491 C CA . THR A 1 189 ? 7.446 -7.683 -18.123 1.00 98.88 189 THR A CA 1
ATOM 1492 C C . THR A 1 189 ? 8.406 -6.724 -17.432 1.00 98.88 189 THR A C 1
ATOM 1494 O O . THR A 1 189 ? 9.268 -6.133 -18.094 1.00 98.88 189 THR A O 1
ATOM 1497 N N . LEU A 1 190 ? 8.296 -6.597 -16.108 1.00 98.88 190 LEU A N 1
ATOM 1498 C CA . LEU A 1 190 ? 9.197 -5.772 -15.296 1.00 98.88 190 LEU A CA 1
ATOM 1499 C C . LEU A 1 190 ? 10.668 -6.173 -15.493 1.00 98.88 190 LEU A C 1
ATOM 1501 O O . LEU A 1 190 ? 11.541 -5.312 -15.604 1.00 98.88 190 LEU A O 1
ATOM 1505 N N . GLU A 1 191 ? 10.942 -7.471 -15.605 1.00 98.69 191 GLU A N 1
ATOM 1506 C CA . GLU A 1 191 ? 12.274 -8.012 -15.861 1.00 98.69 191 GLU A CA 1
ATOM 1507 C C . GLU A 1 191 ? 12.794 -7.605 -17.245 1.00 98.69 191 GLU A C 1
ATOM 1509 O O . GLU A 1 191 ? 13.886 -7.041 -17.355 1.00 98.69 191 GLU A O 1
ATOM 1514 N N . SER A 1 192 ? 11.994 -7.807 -18.301 1.00 98.56 192 SER A N 1
ATOM 1515 C CA . SER A 1 192 ? 12.381 -7.411 -19.663 1.00 98.56 192 SER A CA 1
ATOM 1516 C C . SER A 1 192 ? 12.616 -5.902 -19.781 1.00 98.56 192 SER A C 1
ATOM 1518 O O . SER A 1 192 ? 13.558 -5.473 -20.453 1.00 98.56 192 SER A O 1
ATOM 1520 N N . LEU A 1 193 ? 11.810 -5.099 -19.076 1.00 98.69 193 LEU A N 1
ATOM 1521 C CA . LEU A 1 193 ? 11.944 -3.649 -19.008 1.00 98.69 193 LEU A CA 1
ATOM 1522 C C . LEU A 1 193 ? 13.329 -3.263 -18.479 1.00 98.69 193 LEU A C 1
ATOM 1524 O O . LEU A 1 193 ? 14.025 -2.478 -19.132 1.00 98.69 193 LEU A O 1
ATOM 1528 N N . VAL A 1 194 ? 13.735 -3.833 -17.339 1.00 98.50 194 VAL A N 1
ATOM 1529 C CA . VAL A 1 194 ? 15.034 -3.564 -16.700 1.00 98.50 194 VAL A CA 1
ATOM 1530 C C . VAL A 1 194 ? 16.187 -4.019 -17.586 1.00 98.50 194 VAL A C 1
ATOM 1532 O O . VAL A 1 194 ? 17.093 -3.236 -17.878 1.00 98.50 194 VAL A O 1
ATOM 1535 N N . GLU A 1 195 ? 16.153 -5.263 -18.067 1.00 98.06 195 GLU A N 1
ATOM 1536 C CA . GLU A 1 195 ? 17.232 -5.804 -18.895 1.00 98.06 195 GLU A CA 1
ATOM 1537 C C . GLU A 1 195 ? 17.470 -4.963 -20.152 1.00 98.06 195 GLU A C 1
ATOM 1539 O O . GLU A 1 195 ? 18.613 -4.669 -20.514 1.00 98.06 195 GLU A O 1
ATOM 1544 N N . ASN A 1 196 ? 16.392 -4.561 -20.827 1.00 98.31 196 ASN A N 1
ATOM 1545 C CA . ASN A 1 196 ? 16.491 -3.788 -22.056 1.00 98.31 196 ASN A CA 1
ATOM 1546 C C . ASN A 1 196 ? 16.909 -2.338 -21.802 1.00 98.31 196 ASN A C 1
ATOM 1548 O O . ASN A 1 196 ? 17.683 -1.794 -22.589 1.00 98.31 196 ASN A O 1
ATOM 1552 N N . GLU A 1 197 ? 16.444 -1.705 -20.723 1.00 97.62 197 GLU A N 1
ATOM 1553 C CA . GLU A 1 197 ? 16.871 -0.345 -20.379 1.00 97.62 197 GLU A CA 1
ATOM 1554 C C . GLU A 1 197 ? 18.375 -0.286 -20.060 1.00 97.62 197 GLU A C 1
ATOM 1556 O O . GLU A 1 197 ? 19.083 0.595 -20.559 1.00 97.62 197 GLU A O 1
ATOM 1561 N N . ILE A 1 198 ? 18.888 -1.275 -19.323 1.00 96.00 198 ILE A N 1
ATOM 1562 C CA . ILE A 1 198 ? 20.315 -1.378 -18.994 1.00 96.00 198 ILE A CA 1
ATOM 1563 C C . ILE A 1 198 ? 21.168 -1.601 -20.246 1.00 96.00 198 ILE A C 1
ATOM 1565 O O . ILE A 1 198 ? 22.213 -0.961 -20.395 1.00 96.00 198 ILE A O 1
ATOM 1569 N N . ARG A 1 199 ? 20.736 -2.464 -21.178 1.00 96.12 199 ARG A N 1
ATOM 1570 C CA . ARG A 1 199 ? 21.426 -2.659 -22.473 1.00 96.12 199 ARG A CA 1
ATOM 1571 C C . ARG A 1 199 ? 21.515 -1.357 -23.275 1.00 96.12 199 ARG A C 1
ATOM 1573 O O . ARG A 1 199 ? 22.477 -1.145 -24.008 1.00 96.12 199 ARG A O 1
ATOM 1580 N N . GLU A 1 200 ? 20.547 -0.464 -23.093 1.00 96.38 200 GLU A N 1
ATOM 1581 C CA . GLU A 1 200 ? 20.508 0.871 -23.695 1.00 96.38 200 GLU A CA 1
ATOM 1582 C C . GLU A 1 200 ? 21.297 1.926 -22.896 1.00 96.38 200 GLU A C 1
ATOM 1584 O O . GLU A 1 200 ? 21.251 3.111 -23.228 1.00 96.38 200 GLU A O 1
ATOM 1589 N N . LYS A 1 201 ? 22.053 1.507 -21.869 1.00 94.94 201 LYS A N 1
ATOM 1590 C CA . LYS A 1 201 ? 22.851 2.363 -20.974 1.00 94.94 201 LYS A CA 1
ATOM 1591 C C . LYS A 1 201 ? 22.018 3.436 -20.263 1.00 94.94 201 LYS A C 1
ATOM 1593 O O . LYS A 1 201 ? 22.529 4.505 -19.931 1.00 94.94 201 LYS A O 1
ATOM 1598 N N . LYS A 1 202 ? 20.739 3.147 -20.028 1.00 94.88 202 LYS A N 1
ATOM 1599 C CA . LYS A 1 202 ? 19.812 3.962 -19.237 1.00 94.88 202 LYS A CA 1
ATOM 1600 C C . LYS A 1 202 ? 19.471 3.224 -17.946 1.00 94.88 202 LYS A C 1
ATOM 1602 O O . LYS A 1 202 ? 19.732 2.030 -17.822 1.00 94.88 202 LYS A O 1
ATOM 1607 N N . LYS A 1 203 ? 18.930 3.946 -16.966 1.00 95.94 203 LYS A N 1
ATOM 1608 C CA . LYS A 1 203 ? 18.580 3.358 -15.665 1.00 95.94 203 LYS A CA 1
ATOM 1609 C C . LYS A 1 203 ? 17.399 4.023 -14.964 1.00 95.94 203 LYS A C 1
ATOM 1611 O O . LYS A 1 203 ? 17.176 3.741 -13.793 1.00 95.94 203 LYS A O 1
ATOM 1616 N N . ASP A 1 204 ? 16.660 4.908 -15.627 1.00 96.81 204 ASP A N 1
ATOM 1617 C CA . ASP A 1 204 ? 15.635 5.714 -14.955 1.00 96.81 204 ASP A CA 1
ATOM 1618 C C . ASP A 1 204 ? 14.488 4.845 -14.430 1.00 96.81 204 ASP A C 1
ATOM 1620 O O . ASP A 1 204 ? 14.105 4.958 -13.262 1.00 96.81 204 ASP A O 1
ATOM 1624 N N . ALA A 1 205 ? 13.968 3.938 -15.260 1.00 97.94 205 ALA A N 1
ATOM 1625 C CA . ALA A 1 205 ? 12.909 3.022 -14.858 1.00 97.94 205 ALA A CA 1
ATOM 1626 C C . ALA A 1 205 ? 13.435 1.866 -13.997 1.00 97.94 205 ALA A C 1
ATOM 1628 O O . ALA A 1 205 ? 12.740 1.415 -13.092 1.00 97.94 205 ALA A O 1
ATOM 1629 N N . THR A 1 206 ? 14.679 1.442 -14.205 1.00 98.31 206 THR A N 1
ATOM 1630 C CA . THR A 1 206 ? 15.375 0.448 -13.380 1.00 98.31 206 THR A CA 1
ATOM 1631 C C . THR A 1 206 ? 15.548 0.947 -11.948 1.00 98.31 206 THR A C 1
ATOM 1633 O O . THR A 1 206 ? 15.273 0.223 -10.991 1.00 98.31 206 THR A O 1
ATOM 1636 N N . GLN A 1 207 ? 15.977 2.195 -11.767 1.00 97.62 207 GLN A N 1
ATOM 1637 C CA . GLN A 1 207 ? 16.080 2.805 -10.445 1.00 97.62 207 GLN A CA 1
ATOM 1638 C C . GLN A 1 207 ? 14.690 3.027 -9.842 1.00 97.62 207 GLN A C 1
ATOM 1640 O O . GLN A 1 207 ? 14.488 2.737 -8.664 1.00 97.62 207 GLN A O 1
ATOM 1645 N N . ALA A 1 208 ? 13.722 3.476 -10.646 1.00 98.31 208 ALA A N 1
ATOM 1646 C CA . ALA A 1 208 ? 12.348 3.664 -10.195 1.00 98.31 208 ALA A CA 1
ATOM 1647 C C . ALA A 1 208 ? 11.705 2.362 -9.699 1.00 98.31 208 ALA A C 1
ATOM 1649 O O . ALA A 1 208 ? 11.110 2.349 -8.626 1.00 98.31 208 ALA A O 1
ATOM 1650 N N . LEU A 1 209 ? 11.861 1.257 -10.432 1.00 98.75 209 LEU A N 1
ATOM 1651 C CA . LEU A 1 209 ? 11.325 -0.041 -10.032 1.00 98.75 209 LEU A CA 1
ATOM 1652 C C . LEU A 1 209 ? 11.988 -0.561 -8.754 1.00 98.75 209 LEU A C 1
ATOM 1654 O O . LEU A 1 209 ? 11.297 -1.139 -7.917 1.00 98.75 209 LEU A O 1
ATOM 1658 N N . LEU A 1 210 ? 13.283 -0.309 -8.540 1.00 97.50 210 LEU A N 1
ATOM 1659 C CA . LEU A 1 210 ? 13.926 -0.684 -7.280 1.00 97.50 210 LEU A CA 1
ATOM 1660 C C . LEU A 1 210 ? 13.317 0.066 -6.088 1.00 97.50 210 LEU A C 1
ATOM 1662 O O . LEU A 1 210 ? 12.971 -0.557 -5.083 1.00 97.50 210 LEU A O 1
ATOM 1666 N N . TRP A 1 211 ? 13.187 1.391 -6.190 1.00 96.88 211 TRP A N 1
ATOM 1667 C CA . TRP A 1 211 ? 12.617 2.211 -5.118 1.00 96.88 211 TRP A CA 1
ATOM 1668 C C . TRP A 1 211 ? 11.144 1.892 -4.877 1.00 96.88 211 TRP A C 1
ATOM 1670 O O . TRP A 1 211 ? 10.750 1.697 -3.726 1.00 96.88 211 TRP A O 1
ATOM 1680 N N . LEU A 1 212 ? 10.367 1.705 -5.947 1.00 98.31 212 LEU A N 1
ATOM 1681 C CA . LEU A 1 212 ? 8.989 1.235 -5.856 1.00 98.31 212 LEU A CA 1
ATOM 1682 C C . LEU A 1 212 ? 8.920 -0.111 -5.127 1.00 98.31 212 LEU A C 1
ATOM 1684 O O . LEU A 1 212 ? 8.186 -0.231 -4.154 1.00 98.31 212 LEU A O 1
ATOM 1688 N N . THR A 1 213 ? 9.743 -1.091 -5.510 1.00 98.19 213 THR A N 1
ATOM 1689 C CA . THR A 1 213 ? 9.775 -2.419 -4.867 1.00 98.19 213 THR A CA 1
ATOM 1690 C C . THR A 1 213 ? 10.103 -2.330 -3.374 1.00 98.19 213 THR A C 1
ATOM 1692 O O . THR A 1 213 ? 9.515 -3.052 -2.571 1.00 98.19 213 THR A O 1
ATOM 1695 N N . ARG A 1 214 ? 10.995 -1.421 -2.963 1.00 95.88 214 ARG A N 1
ATOM 1696 C CA . ARG A 1 214 ? 11.298 -1.180 -1.541 1.00 95.88 214 ARG A CA 1
ATOM 1697 C C . ARG A 1 214 ? 10.113 -0.566 -0.788 1.00 95.88 214 ARG A C 1
ATOM 1699 O O . ARG A 1 214 ? 9.825 -0.995 0.326 1.00 95.88 214 ARG A O 1
ATOM 1706 N N . GLY A 1 215 ? 9.417 0.401 -1.389 1.00 95.06 215 GLY A N 1
ATOM 1707 C CA . GLY A 1 215 ? 8.201 0.994 -0.819 1.00 95.06 215 GLY A CA 1
ATOM 1708 C C . GLY A 1 215 ? 7.048 -0.009 -0.702 1.00 95.06 215 GLY A C 1
ATOM 1709 O O . GLY A 1 215 ? 6.344 -0.041 0.309 1.00 95.06 215 GLY A O 1
ATOM 1710 N N . LEU A 1 216 ? 6.899 -0.882 -1.700 1.00 97.88 216 LEU A N 1
ATOM 1711 C CA . LEU A 1 216 ? 5.938 -1.982 -1.692 1.00 97.88 216 LEU A CA 1
ATOM 1712 C C . LEU A 1 216 ? 6.248 -3.000 -0.592 1.00 97.88 216 LEU A C 1
ATOM 1714 O O . LEU A 1 216 ? 5.346 -3.350 0.160 1.00 97.88 216 LEU A O 1
ATOM 1718 N N . HIS A 1 217 ? 7.515 -3.404 -0.448 1.00 97.19 217 HIS A N 1
ATOM 1719 C CA . HIS A 1 217 ? 7.955 -4.319 0.609 1.00 97.19 217 HIS A CA 1
ATOM 1720 C C . HIS A 1 217 ? 7.664 -3.761 2.008 1.00 97.19 217 HIS A C 1
ATOM 1722 O O . HIS A 1 217 ? 7.129 -4.453 2.867 1.00 97.19 217 HIS A O 1
ATOM 1728 N N . PHE A 1 218 ? 7.965 -2.482 2.229 1.00 94.88 218 PHE A N 1
ATOM 1729 C CA . PHE A 1 218 ? 7.611 -1.798 3.470 1.00 94.88 218 PHE A CA 1
ATOM 1730 C C . PHE A 1 218 ? 6.100 -1.833 3.745 1.00 94.88 218 PHE A C 1
ATOM 1732 O O . PHE A 1 218 ? 5.676 -2.113 4.866 1.00 94.88 218 PHE A O 1
ATOM 1739 N N . THR A 1 219 ? 5.292 -1.552 2.720 1.00 95.38 219 THR A N 1
ATOM 1740 C CA . THR A 1 219 ? 3.830 -1.503 2.847 1.00 95.38 219 THR A CA 1
ATOM 1741 C C . THR A 1 219 ? 3.252 -2.887 3.138 1.00 95.38 219 THR A C 1
ATOM 1743 O O . THR A 1 219 ? 2.409 -3.009 4.028 1.00 95.38 219 THR A O 1
ATOM 1746 N N . SER A 1 220 ? 3.720 -3.930 2.439 1.00 97.38 220 SER A N 1
ATOM 1747 C CA . SER A 1 220 ? 3.292 -5.310 2.689 1.00 97.38 220 SER A CA 1
ATOM 1748 C C . SER A 1 220 ? 3.660 -5.749 4.101 1.00 97.38 220 SER A C 1
ATOM 1750 O O . SER A 1 220 ? 2.797 -6.248 4.813 1.00 97.38 220 SER A O 1
ATOM 1752 N N . GLU A 1 221 ? 4.886 -5.471 4.550 1.00 97.06 221 GLU A N 1
ATOM 1753 C CA . GLU A 1 221 ? 5.353 -5.847 5.888 1.00 97.06 221 GLU A CA 1
ATOM 1754 C C . GLU A 1 221 ? 4.529 -5.164 6.993 1.00 97.06 221 GLU A C 1
ATOM 1756 O O . GLU A 1 221 ? 4.057 -5.814 7.926 1.00 97.06 221 GLU A O 1
ATOM 1761 N N . GLY A 1 222 ? 4.279 -3.855 6.870 1.00 95.88 222 GLY A N 1
ATOM 1762 C CA . GLY A 1 222 ? 3.471 -3.107 7.838 1.00 95.88 222 GLY A CA 1
ATOM 1763 C C . GLY A 1 222 ? 2.029 -3.619 7.944 1.00 95.88 222 GLY A C 1
ATOM 1764 O O . GLY A 1 222 ? 1.504 -3.781 9.050 1.00 95.88 222 GLY A O 1
ATOM 1765 N N . LEU A 1 223 ? 1.392 -3.916 6.806 1.00 96.50 223 LEU A N 1
ATOM 1766 C CA . LEU A 1 223 ? 0.032 -4.465 6.763 1.00 96.50 223 LEU A CA 1
ATOM 1767 C C . LEU A 1 223 ? -0.023 -5.911 7.263 1.00 96.50 223 LEU A C 1
ATOM 1769 O O . LEU A 1 223 ? -0.918 -6.236 8.044 1.00 96.50 223 LEU A O 1
ATOM 1773 N N . ARG A 1 224 ? 0.945 -6.752 6.885 1.00 97.69 224 ARG A N 1
ATOM 1774 C CA . ARG A 1 224 ? 1.059 -8.143 7.337 1.00 97.69 224 ARG A CA 1
ATOM 1775 C C . ARG A 1 224 ? 1.216 -8.225 8.849 1.00 97.69 224 ARG A C 1
ATOM 1777 O O . ARG A 1 224 ? 0.496 -8.972 9.511 1.00 97.69 224 ARG A O 1
ATOM 1784 N N . LEU A 1 225 ? 2.095 -7.402 9.422 1.00 97.44 225 LEU A N 1
ATOM 1785 C CA . LEU A 1 225 ? 2.255 -7.297 10.872 1.00 97.44 225 LEU A CA 1
ATOM 1786 C C . LEU A 1 225 ? 0.957 -6.846 11.553 1.00 97.44 225 LEU A C 1
ATOM 1788 O O . LEU A 1 225 ? 0.594 -7.403 12.587 1.00 97.44 225 LEU A O 1
ATOM 1792 N N . SER A 1 226 ? 0.230 -5.893 10.966 1.00 96.31 226 SER A N 1
ATOM 1793 C CA . SER A 1 226 ? -1.058 -5.429 11.497 1.00 96.31 226 SER A CA 1
ATOM 1794 C C . SER A 1 226 ? -2.167 -6.492 11.412 1.00 96.31 226 SER A C 1
ATOM 1796 O O . SER A 1 226 ? -3.039 -6.554 12.288 1.00 96.31 226 SER A O 1
ATOM 1798 N N . GLN A 1 227 ? -2.148 -7.331 10.373 1.00 93.56 227 GLN A N 1
ATOM 1799 C CA . GLN A 1 227 ? -3.091 -8.435 10.181 1.00 93.56 227 GLN A CA 1
ATOM 1800 C C . GLN A 1 227 ? -2.825 -9.559 11.191 1.00 93.56 227 GLN A C 1
ATOM 1802 O O . GLN A 1 227 ? -3.751 -10.010 11.861 1.00 93.56 227 GLN A O 1
ATOM 1807 N N . ASN A 1 228 ? -1.556 -9.941 11.361 1.00 94.94 228 ASN A N 1
ATOM 1808 C CA . ASN A 1 228 ? -1.138 -11.012 12.270 1.00 94.94 228 ASN A CA 1
ATOM 1809 C C . ASN A 1 228 ? -1.246 -10.625 13.753 1.00 94.94 228 ASN A C 1
ATOM 1811 O O . ASN A 1 228 ? -1.357 -11.499 14.610 1.00 94.94 228 ASN A O 1
ATOM 1815 N N . ASN A 1 229 ? -1.228 -9.325 14.065 1.00 94.88 229 ASN A N 1
ATOM 1816 C CA . ASN A 1 229 ? -1.284 -8.807 15.430 1.00 94.88 229 ASN A CA 1
ATOM 1817 C C . ASN A 1 229 ? -2.472 -7.838 15.590 1.00 94.88 229 ASN A C 1
ATOM 1819 O O . ASN A 1 229 ? -2.274 -6.627 15.687 1.00 94.88 229 ASN A O 1
ATOM 1823 N N . PRO A 1 230 ? -3.728 -8.330 15.636 1.00 89.94 230 PRO A N 1
ATOM 1824 C CA . PRO A 1 230 ? -4.918 -7.473 15.658 1.00 89.94 230 PRO A CA 1
ATOM 1825 C C . PRO A 1 230 ? -5.031 -6.567 16.896 1.00 89.94 230 PRO A C 1
ATOM 1827 O O . PRO A 1 230 ? -5.797 -5.607 16.866 1.00 89.94 230 PRO A O 1
ATOM 1830 N N . GLY A 1 231 ? -4.281 -6.859 17.965 1.00 90.69 231 GLY A N 1
ATOM 1831 C CA . GLY A 1 231 ? -4.191 -6.025 19.168 1.00 90.69 231 GLY A CA 1
ATOM 1832 C C . GLY A 1 231 ? -3.109 -4.937 19.130 1.00 90.69 231 GLY A C 1
ATOM 1833 O O . GLY A 1 231 ? -3.034 -4.148 20.068 1.00 90.69 231 GLY A O 1
ATOM 1834 N N . GLU A 1 232 ? -2.262 -4.883 18.095 1.00 91.50 232 GLU A N 1
ATOM 1835 C CA . GLU A 1 232 ? -1.237 -3.841 17.949 1.00 91.50 232 GLU A CA 1
ATOM 1836 C C . GLU A 1 232 ? -1.757 -2.655 17.131 1.00 91.50 232 GLU A C 1
ATOM 1838 O O . GLU A 1 232 ? -2.393 -2.826 16.093 1.00 91.50 232 GLU A O 1
ATOM 1843 N N . GLU A 1 233 ? -1.442 -1.431 17.563 1.00 94.06 233 GLU A N 1
ATOM 1844 C CA . GLU A 1 233 ? -1.752 -0.241 16.771 1.00 94.06 233 GLU A CA 1
ATOM 1845 C C . GLU A 1 233 ? -0.948 -0.189 15.472 1.00 94.06 233 GLU A C 1
ATOM 1847 O O . GLU A 1 233 ? 0.212 -0.604 15.405 1.00 94.06 233 GLU A O 1
ATOM 1852 N N . LEU A 1 234 ? -1.548 0.409 14.442 1.00 93.00 234 LEU A N 1
ATOM 1853 C CA . LEU A 1 234 ? -0.979 0.454 13.095 1.00 93.00 234 LEU A CA 1
ATOM 1854 C C . LEU A 1 234 ? 0.411 1.109 13.066 1.00 93.00 234 LEU A C 1
ATOM 1856 O O . LEU A 1 234 ? 1.303 0.655 12.352 1.00 93.00 234 LEU A O 1
ATOM 1860 N N . SER A 1 235 ? 0.615 2.142 13.888 1.00 93.31 235 SER A N 1
ATOM 1861 C CA . SER A 1 235 ? 1.903 2.830 14.029 1.00 93.31 235 SER A CA 1
ATOM 1862 C C . SER A 1 235 ? 3.021 1.907 14.523 1.00 93.31 235 SER A C 1
ATOM 1864 O O . SER A 1 235 ? 4.166 2.070 14.099 1.00 93.31 235 SER A O 1
ATOM 1866 N N . ILE A 1 236 ? 2.711 0.916 15.366 1.00 95.00 236 ILE A N 1
ATOM 1867 C CA . ILE A 1 236 ? 3.675 -0.076 15.857 1.00 95.00 236 ILE A CA 1
ATOM 1868 C C . ILE A 1 236 ? 4.053 -1.022 14.717 1.00 95.00 236 ILE A C 1
ATOM 1870 O O . ILE A 1 236 ? 5.241 -1.184 14.430 1.00 95.00 236 ILE A O 1
ATOM 1874 N N . SER A 1 237 ? 3.060 -1.590 14.026 1.00 95.44 237 SER A N 1
ATOM 1875 C CA . SER A 1 237 ? 3.283 -2.518 12.909 1.00 95.44 237 SER A CA 1
ATOM 1876 C C . SER A 1 237 ? 4.092 -1.871 11.781 1.00 95.44 237 SER A C 1
ATOM 1878 O O . SER A 1 237 ? 5.082 -2.437 11.323 1.00 95.44 237 SER A O 1
ATOM 1880 N N . PHE A 1 238 ? 3.744 -0.645 11.385 1.00 93.25 238 PHE A N 1
ATOM 1881 C CA . PHE A 1 238 ? 4.468 0.087 10.344 1.00 93.25 238 PHE A CA 1
ATOM 1882 C C . PHE A 1 238 ? 5.850 0.575 10.802 1.00 93.25 238 PHE A C 1
ATOM 1884 O O . PHE A 1 238 ? 6.767 0.636 9.986 1.00 93.25 238 PHE A O 1
ATOM 1891 N N . THR A 1 239 ? 6.058 0.855 12.094 1.00 93.69 239 THR A N 1
ATOM 1892 C CA . THR A 1 239 ? 7.413 1.122 12.613 1.00 93.69 239 THR A CA 1
ATOM 1893 C C . THR A 1 239 ? 8.296 -0.111 12.468 1.00 93.69 239 THR A C 1
ATOM 1895 O O . THR A 1 239 ? 9.356 -0.012 11.859 1.00 93.69 239 THR A O 1
ATOM 1898 N N . LYS A 1 240 ? 7.840 -1.281 12.933 1.00 95.06 240 LYS A N 1
ATOM 1899 C CA . LYS A 1 240 ? 8.574 -2.549 12.776 1.00 95.06 240 LYS A CA 1
ATOM 1900 C C . LYS A 1 240 ? 8.866 -2.851 11.300 1.00 95.06 240 LYS A C 1
ATOM 1902 O O . LYS A 1 240 ? 10.006 -3.146 10.949 1.00 95.06 240 LYS A O 1
ATOM 1907 N N . GLY A 1 241 ? 7.868 -2.687 10.428 1.00 94.25 241 GLY A N 1
ATOM 1908 C CA . GLY A 1 241 ? 8.034 -2.863 8.985 1.00 94.25 241 GLY A CA 1
ATOM 1909 C C . GLY A 1 241 ? 9.065 -1.906 8.377 1.00 94.25 241 GLY A C 1
ATOM 1910 O O . GLY A 1 241 ? 9.898 -2.326 7.577 1.00 94.25 241 GLY A O 1
ATOM 1911 N N . TYR A 1 242 ? 9.087 -0.633 8.790 1.00 92.12 242 TYR A N 1
ATOM 1912 C CA . TYR A 1 242 ? 10.109 0.330 8.360 1.00 92.12 242 TYR A CA 1
ATOM 1913 C C . TYR A 1 242 ? 11.519 -0.105 8.775 1.00 92.12 242 TYR A C 1
ATOM 1915 O O . TYR A 1 242 ? 12.445 -0.043 7.960 1.00 92.12 242 TYR A O 1
ATOM 1923 N N . GLU A 1 243 ? 11.686 -0.570 10.016 1.00 92.88 243 GLU A N 1
ATOM 1924 C CA . GLU A 1 243 ? 12.978 -1.038 10.523 1.00 92.88 243 GLU A CA 1
ATOM 1925 C C . GLU A 1 243 ? 13.503 -2.256 9.764 1.00 92.88 243 GLU A C 1
ATOM 1927 O O . GLU A 1 243 ? 14.699 -2.314 9.480 1.00 92.88 243 GLU A O 1
ATOM 1932 N N . ALA A 1 244 ? 12.614 -3.179 9.393 1.00 93.50 244 ALA A N 1
ATOM 1933 C CA . ALA A 1 244 ? 12.959 -4.385 8.647 1.00 93.50 244 ALA A CA 1
ATOM 1934 C C . ALA A 1 244 ? 13.287 -4.126 7.164 1.00 93.50 244 ALA A C 1
ATOM 1936 O O . ALA A 1 244 ? 13.948 -4.947 6.530 1.00 93.50 244 ALA A O 1
ATOM 1937 N N . THR A 1 245 ? 12.837 -3.002 6.593 1.00 92.94 245 THR A N 1
ATOM 1938 C CA . THR A 1 245 ? 12.858 -2.792 5.135 1.00 92.94 245 THR A CA 1
ATOM 1939 C C . THR A 1 245 ? 13.617 -1.530 4.718 1.00 92.94 245 THR A C 1
ATOM 1941 O O . THR A 1 245 ? 14.714 -1.611 4.159 1.00 92.94 245 THR A O 1
ATOM 1944 N N . LEU A 1 246 ? 13.044 -0.350 4.968 1.00 89.50 246 LEU A N 1
ATOM 1945 C CA . LEU A 1 246 ? 13.484 0.933 4.416 1.00 89.50 246 LEU A CA 1
ATOM 1946 C C . LEU A 1 246 ? 14.537 1.658 5.258 1.00 89.50 246 LEU A C 1
ATOM 1948 O O . LEU A 1 246 ? 15.212 2.541 4.728 1.00 89.50 246 LEU A O 1
ATOM 1952 N N . LYS A 1 247 ? 14.703 1.317 6.540 1.00 89.50 247 LYS A N 1
ATOM 1953 C CA . LYS A 1 247 ? 15.622 2.013 7.463 1.00 89.50 247 LYS A CA 1
ATOM 1954 C C . LYS A 1 247 ? 17.069 2.073 6.969 1.00 89.50 247 LYS A C 1
ATOM 1956 O O . LYS A 1 247 ? 17.753 3.060 7.191 1.00 89.50 247 LYS A O 1
ATOM 1961 N N . GLN A 1 248 ? 17.525 1.055 6.247 1.00 88.56 248 GLN A N 1
ATOM 1962 C CA . GLN A 1 248 ? 18.861 1.032 5.637 1.00 88.56 248 GLN A CA 1
ATOM 1963 C C . GLN A 1 248 ? 19.039 2.032 4.474 1.00 88.56 248 GLN A C 1
ATOM 1965 O O . GLN A 1 248 ? 20.165 2.280 4.052 1.00 88.56 248 GLN A O 1
ATOM 1970 N N . TYR A 1 249 ? 17.947 2.597 3.947 1.00 85.00 249 TYR A N 1
ATOM 1971 C CA . TYR A 1 249 ? 17.946 3.491 2.784 1.00 85.00 249 TYR A CA 1
ATOM 1972 C C . TYR A 1 249 ? 17.515 4.931 3.111 1.00 85.00 249 TYR A C 1
ATOM 1974 O O . TYR A 1 249 ? 17.706 5.815 2.281 1.00 85.00 249 TYR A O 1
ATOM 1982 N N . HIS A 1 250 ? 16.944 5.185 4.294 1.00 79.38 250 HIS A N 1
ATOM 1983 C CA . HIS A 1 250 ? 16.413 6.492 4.700 1.00 79.38 250 HIS A CA 1
ATOM 1984 C C . HIS A 1 250 ? 16.814 6.861 6.131 1.00 79.38 250 HIS A C 1
ATOM 1986 O O . HIS A 1 250 ? 17.001 5.993 6.974 1.00 79.38 250 HIS A O 1
ATOM 1992 N N . SER A 1 251 ? 16.865 8.162 6.429 1.00 66.81 251 SER A N 1
ATOM 1993 C CA . SER A 1 251 ? 17.238 8.677 7.752 1.00 66.81 251 SER A CA 1
ATOM 1994 C C . SER A 1 251 ? 16.090 8.702 8.774 1.00 66.81 251 SER A C 1
ATOM 1996 O O . SER A 1 251 ? 16.382 8.624 9.964 1.00 66.81 251 SER A O 1
ATOM 1998 N N . PHE A 1 252 ? 14.813 8.771 8.357 1.00 66.25 252 PHE A N 1
ATOM 1999 C CA . PHE A 1 252 ? 13.633 8.610 9.231 1.00 66.25 252 PHE A CA 1
ATOM 2000 C C . PHE A 1 252 ? 12.311 8.590 8.429 1.00 66.25 252 PHE A C 1
ATOM 2002 O O . PHE A 1 252 ? 12.215 9.266 7.406 1.00 66.25 252 PHE A O 1
ATOM 2009 N N . LEU A 1 253 ? 11.267 7.898 8.914 1.00 67.25 253 LEU A N 1
ATOM 2010 C CA . LEU A 1 253 ? 9.892 7.975 8.384 1.00 67.25 253 LEU A CA 1
ATOM 2011 C C . LEU A 1 253 ? 8.880 8.204 9.528 1.00 67.25 253 LEU A C 1
ATOM 2013 O O . LEU A 1 253 ? 8.959 7.572 10.581 1.00 67.25 253 LEU A O 1
ATOM 2017 N N . ALA A 1 254 ? 7.917 9.114 9.346 1.00 66.88 254 ALA A N 1
ATOM 2018 C CA . ALA A 1 254 ? 7.021 9.582 10.412 1.00 66.88 254 ALA A CA 1
ATOM 2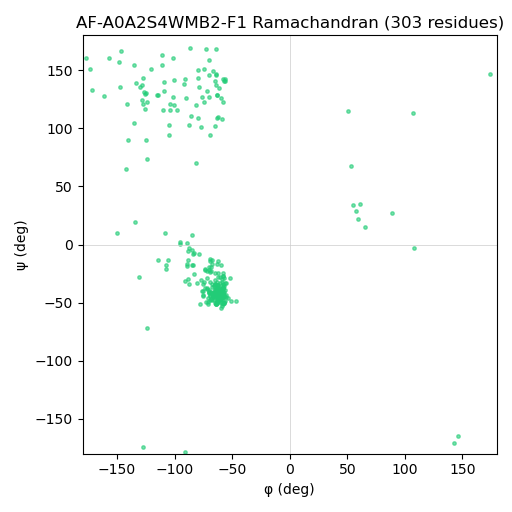019 C C . ALA A 1 254 ? 5.829 8.635 10.695 1.00 66.88 254 ALA A C 1
ATOM 2021 O O . ALA A 1 254 ? 4.673 8.972 10.445 1.00 66.88 254 ALA A O 1
ATOM 2022 N N . MET A 1 255 ? 6.090 7.462 11.281 1.00 80.12 255 MET A N 1
ATOM 2023 C CA . MET A 1 255 ? 5.064 6.433 11.566 1.00 80.12 255 MET A CA 1
ATOM 2024 C C . MET A 1 255 ? 4.030 6.822 12.628 1.00 80.12 255 MET A C 1
ATOM 2026 O O . MET A 1 255 ? 2.941 6.253 12.666 1.00 80.12 255 MET A O 1
ATOM 2030 N N . LYS A 1 256 ? 4.312 7.849 13.439 1.00 77.19 256 LYS A N 1
ATOM 2031 C CA . LYS A 1 256 ? 3.353 8.409 14.410 1.00 77.19 256 LYS A CA 1
ATOM 2032 C C . LYS A 1 256 ? 2.098 9.001 13.761 1.00 77.19 256 LYS A C 1
ATOM 2034 O O . LYS A 1 256 ? 1.133 9.267 14.462 1.00 77.19 256 LYS A O 1
ATOM 2039 N N . ALA A 1 257 ? 2.123 9.225 12.448 1.00 81.81 257 ALA A N 1
ATOM 2040 C CA . ALA A 1 257 ? 0.997 9.759 11.699 1.00 81.81 257 ALA A CA 1
ATOM 2041 C C . ALA A 1 257 ? 0.013 8.686 11.197 1.00 81.81 257 ALA A C 1
ATOM 2043 O O . ALA A 1 257 ? -0.982 9.060 10.579 1.00 81.81 257 ALA A O 1
ATOM 2044 N N . CYS A 1 258 ? 0.287 7.389 11.413 1.00 85.56 258 CYS A N 1
ATOM 2045 C CA . CYS A 1 258 ? -0.647 6.318 11.052 1.00 85.56 258 CYS A CA 1
ATOM 2046 C C . CYS A 1 258 ? -2.008 6.534 11.741 1.00 85.56 258 CYS A C 1
ATOM 2048 O O . CYS A 1 258 ? -2.020 6.917 12.914 1.00 85.56 258 CYS A O 1
ATOM 2050 N N . PRO A 1 259 ? -3.140 6.267 11.062 1.00 88.44 259 PRO A N 1
ATOM 2051 C CA . PRO A 1 259 ? -4.445 6.258 11.716 1.00 88.44 259 PRO A CA 1
ATOM 2052 C C . PRO A 1 259 ? -4.514 5.144 12.768 1.00 88.44 259 PRO A C 1
ATOM 2054 O O . PRO A 1 259 ? -3.684 4.228 12.777 1.00 88.44 259 PRO A O 1
ATOM 2057 N N . TYR A 1 260 ? -5.552 5.179 13.603 1.00 91.88 260 TYR A N 1
ATOM 2058 C CA . TYR A 1 260 ? -5.889 4.023 14.425 1.00 91.88 260 TYR A CA 1
ATOM 2059 C C . TYR A 1 260 ? -6.140 2.807 13.539 1.00 91.88 260 TYR A C 1
ATOM 2061 O O . TYR A 1 260 ? -6.741 2.907 12.461 1.00 91.88 260 TYR A O 1
ATOM 2069 N N . ARG A 1 261 ? -5.705 1.636 14.010 1.00 92.62 261 ARG A N 1
ATOM 2070 C CA . ARG A 1 261 ? -5.886 0.387 13.263 1.00 92.62 261 ARG A CA 1
ATOM 2071 C C . ARG A 1 261 ? -7.360 0.156 12.910 1.00 92.62 261 ARG A C 1
ATOM 2073 O O . ARG A 1 261 ? -7.670 -0.195 11.775 1.00 92.62 261 ARG A O 1
ATOM 2080 N N . ALA A 1 262 ? -8.262 0.359 13.870 1.00 90.19 262 ALA A N 1
ATOM 2081 C CA . ALA A 1 262 ? -9.696 0.153 13.673 1.00 90.19 262 ALA A CA 1
ATOM 2082 C C . ALA A 1 262 ? -10.253 1.004 12.517 1.00 90.19 262 ALA A C 1
ATOM 2084 O O . ALA A 1 262 ? -10.953 0.473 11.654 1.00 90.19 262 ALA A O 1
ATOM 2085 N N . ASP A 1 263 ? -9.863 2.280 12.447 1.00 90.00 263 ASP A N 1
ATOM 2086 C CA . ASP A 1 263 ? -10.325 3.215 11.416 1.00 90.00 263 ASP A CA 1
ATOM 2087 C C . ASP A 1 263 ? -9.865 2.801 10.017 1.00 90.00 263 ASP A C 1
ATOM 2089 O O . ASP A 1 263 ? -10.637 2.881 9.058 1.00 90.00 263 ASP A O 1
ATOM 2093 N N . LEU A 1 264 ? -8.611 2.348 9.880 1.00 92.56 264 LEU A N 1
ATOM 2094 C CA . LEU A 1 264 ? -8.117 1.846 8.598 1.00 92.56 264 LEU A CA 1
ATOM 2095 C C . LEU A 1 264 ? -8.905 0.604 8.170 1.00 92.56 264 LEU A C 1
ATOM 2097 O O . LEU A 1 264 ? -9.412 0.563 7.053 1.00 92.56 264 LEU A O 1
ATOM 2101 N N . TYR A 1 265 ? -9.046 -0.390 9.051 1.00 92.12 265 TYR A N 1
ATOM 2102 C CA . TYR A 1 265 ? -9.701 -1.656 8.707 1.00 92.12 265 TYR A CA 1
ATOM 2103 C C . TYR A 1 265 ? -11.185 -1.480 8.379 1.00 92.12 265 TYR A C 1
ATOM 2105 O O . TYR A 1 265 ? -11.680 -2.140 7.470 1.00 92.12 265 TYR A O 1
ATOM 2113 N N . GLN A 1 266 ? -11.877 -0.544 9.034 1.00 90.00 266 GLN A N 1
ATOM 2114 C CA . GLN A 1 266 ? -13.250 -0.191 8.671 1.00 90.00 266 GLN A CA 1
ATOM 2115 C C . GLN A 1 266 ? -13.341 0.374 7.244 1.00 90.00 266 GLN A C 1
ATOM 2117 O O . GLN A 1 266 ? -14.287 0.072 6.518 1.00 90.00 266 GLN A O 1
ATOM 2122 N N . LYS A 1 267 ? -12.357 1.180 6.821 1.00 91.06 267 LYS A N 1
ATOM 2123 C CA . LYS A 1 267 ? -12.291 1.731 5.456 1.00 91.06 267 LYS A CA 1
ATOM 2124 C C . LYS A 1 267 ? -11.887 0.688 4.411 1.00 91.06 267 LYS A C 1
ATOM 2126 O O . LYS A 1 267 ? -12.189 0.867 3.231 1.00 91.06 267 LYS A O 1
ATOM 2131 N N . LEU A 1 268 ? -11.225 -0.399 4.813 1.00 90.75 268 LEU A N 1
ATOM 2132 C CA . LEU A 1 268 ? -10.886 -1.497 3.904 1.00 90.75 268 LEU A CA 1
ATOM 2133 C C . LEU A 1 268 ? -12.124 -2.290 3.460 1.00 90.75 268 LEU A C 1
ATOM 2135 O O . LEU A 1 268 ? -12.161 -2.757 2.321 1.00 90.75 268 LEU A O 1
ATOM 2139 N N . GLY A 1 269 ? -13.142 -2.397 4.319 1.00 87.50 269 GLY A N 1
ATOM 2140 C CA . GLY A 1 269 ? -14.411 -3.066 4.030 1.00 87.50 269 GLY A CA 1
ATOM 2141 C C . GLY A 1 269 ? -15.009 -3.757 5.256 1.00 87.50 269 GLY A C 1
ATOM 2142 O O . GLY A 1 269 ? -14.600 -3.521 6.393 1.00 87.50 269 GLY A O 1
ATOM 2143 N N . THR A 1 270 ? -15.987 -4.636 5.031 1.00 82.38 270 THR A N 1
ATOM 2144 C CA . THR A 1 270 ? -16.520 -5.517 6.083 1.00 82.38 270 THR A CA 1
ATOM 2145 C C . THR A 1 270 ? -15.444 -6.487 6.564 1.00 82.38 270 THR A C 1
ATOM 2147 O O . THR A 1 270 ? -14.628 -6.940 5.764 1.00 82.38 270 THR A O 1
ATOM 2150 N N . LYS A 1 271 ? -15.458 -6.853 7.850 1.00 81.38 271 LYS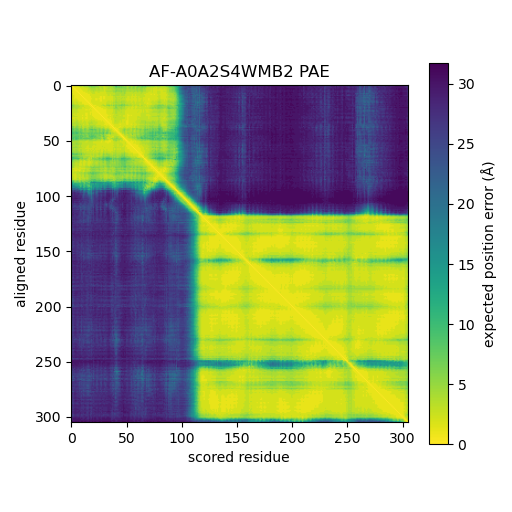 A N 1
ATOM 2151 C CA . LYS A 1 271 ? -14.422 -7.699 8.465 1.00 81.38 271 LYS A CA 1
ATOM 2152 C C . LYS A 1 271 ? -14.153 -8.979 7.665 1.00 81.38 271 LYS A C 1
ATOM 2154 O O . LYS A 1 271 ? -13.005 -9.253 7.337 1.00 81.38 271 LYS A O 1
ATOM 2159 N N . GLU A 1 272 ? -15.207 -9.696 7.288 1.00 80.25 272 GLU A N 1
ATOM 2160 C CA . GLU A 1 272 ? -15.132 -10.966 6.554 1.00 80.25 272 GLU A CA 1
ATOM 2161 C C . GLU A 1 272 ? -14.478 -10.783 5.180 1.00 80.25 272 GLU A C 1
ATOM 2163 O O . GLU A 1 272 ? -13.717 -11.629 4.720 1.00 80.25 272 GLU A O 1
ATOM 2168 N N . LYS A 1 273 ? -14.752 -9.647 4.530 1.00 81.44 273 LYS A N 1
ATOM 2169 C CA . LYS A 1 273 ? -14.174 -9.318 3.229 1.00 81.44 273 LYS A CA 1
ATOM 2170 C C . LYS A 1 273 ? -12.718 -8.900 3.371 1.00 81.44 273 LYS A C 1
ATOM 2172 O O . LYS A 1 273 ? -11.888 -9.335 2.584 1.00 81.44 273 LYS A O 1
ATOM 2177 N N . VAL A 1 274 ? -12.404 -8.079 4.373 1.00 88.44 274 VAL A N 1
ATOM 2178 C CA . VAL A 1 274 ? -11.033 -7.631 4.633 1.00 88.44 274 VAL A CA 1
ATOM 2179 C C . VAL A 1 274 ? -10.137 -8.817 4.961 1.00 88.44 274 VAL A C 1
ATOM 2181 O O . VAL A 1 274 ? -9.046 -8.883 4.418 1.00 88.44 274 VAL A O 1
ATOM 2184 N N . GLU A 1 275 ? -10.584 -9.772 5.778 1.00 82.44 275 GLU A N 1
ATOM 2185 C CA . GLU A 1 275 ? -9.792 -10.967 6.107 1.00 82.44 275 GLU A CA 1
ATOM 2186 C C . GLU A 1 275 ? -9.399 -11.773 4.859 1.00 82.44 275 GLU A C 1
ATOM 2188 O O . GLU A 1 275 ? -8.246 -12.181 4.740 1.00 82.44 275 GLU A O 1
ATOM 2193 N N . VAL A 1 276 ? -10.320 -11.950 3.906 1.00 84.31 276 VAL A N 1
ATOM 2194 C CA . VAL A 1 276 ? -10.070 -12.711 2.670 1.00 84.31 276 VAL A CA 1
ATOM 2195 C C . VAL A 1 276 ? -9.273 -11.902 1.644 1.00 84.31 276 VAL A C 1
ATOM 2197 O O . VAL A 1 276 ? -8.263 -12.378 1.124 1.00 84.31 276 VAL A O 1
ATOM 2200 N N . GLU A 1 277 ? -9.714 -10.681 1.338 1.00 88.62 277 GLU A N 1
ATOM 2201 C CA . GLU A 1 277 ? -9.113 -9.867 0.277 1.00 88.62 277 GLU A CA 1
ATOM 2202 C C . GLU A 1 277 ? -7.737 -9.334 0.674 1.00 88.62 277 GLU A C 1
ATOM 2204 O O . GLU A 1 277 ? -6.834 -9.327 -0.160 1.00 88.62 277 GLU A O 1
ATOM 2209 N N . LEU A 1 278 ? -7.538 -8.940 1.940 1.00 93.88 278 LEU A N 1
ATOM 2210 C CA . LEU A 1 278 ? -6.231 -8.479 2.409 1.00 93.88 278 LEU A CA 1
ATOM 2211 C C . LEU A 1 278 ? -5.208 -9.614 2.392 1.00 93.88 278 LEU A C 1
ATOM 2213 O O . LEU A 1 278 ? -4.085 -9.377 1.959 1.00 93.88 278 LEU A O 1
ATOM 2217 N N . GLU A 1 279 ? -5.589 -10.832 2.792 1.00 93.00 279 GLU A N 1
ATOM 2218 C CA . GLU A 1 279 ? -4.697 -11.992 2.707 1.00 93.00 279 GLU A CA 1
ATOM 2219 C C . GLU A 1 279 ? -4.271 -12.236 1.264 1.00 93.00 279 GLU A C 1
ATOM 2221 O O . GLU A 1 279 ? -3.083 -12.231 0.948 1.00 93.00 279 GLU A O 1
ATOM 2226 N N . ARG A 1 280 ? -5.255 -12.373 0.369 1.00 92.81 280 ARG A N 1
ATOM 2227 C CA . ARG A 1 280 ? -5.021 -12.646 -1.049 1.00 92.81 280 ARG A CA 1
ATOM 2228 C C . ARG A 1 280 ? -4.149 -11.563 -1.694 1.00 92.81 280 ARG A C 1
ATOM 2230 O O . ARG A 1 280 ? -3.249 -11.873 -2.476 1.00 92.81 280 ARG A O 1
ATOM 2237 N N . TRP A 1 281 ? -4.407 -10.300 -1.362 1.00 96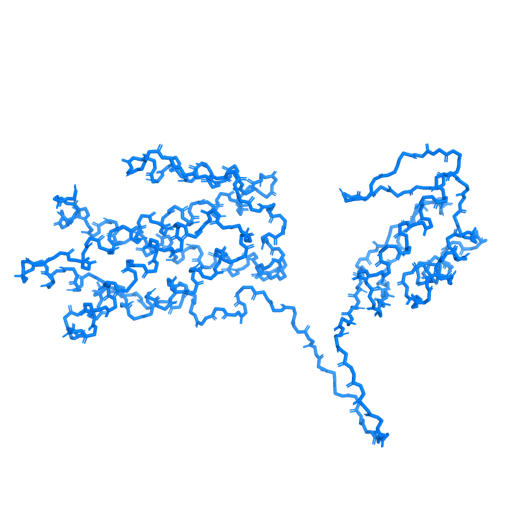.88 281 TRP A N 1
ATOM 2238 C CA . TRP A 1 281 ? -3.649 -9.151 -1.846 1.00 96.88 281 TRP A CA 1
ATOM 2239 C C . TRP A 1 281 ? -2.210 -9.148 -1.313 1.00 96.88 281 TRP A C 1
ATOM 2241 O O . TRP A 1 281 ? -1.281 -8.948 -2.098 1.00 96.88 281 TRP A O 1
ATOM 2251 N N . LEU A 1 282 ? -2.007 -9.417 -0.016 1.00 97.00 282 LEU A N 1
ATOM 2252 C CA . LEU A 1 282 ? -0.680 -9.443 0.607 1.00 97.00 282 LEU A CA 1
ATOM 2253 C C . LEU A 1 282 ? 0.169 -10.599 0.088 1.00 97.00 282 LEU A C 1
ATOM 2255 O O . LEU A 1 282 ? 1.298 -10.352 -0.328 1.00 97.00 282 LEU A O 1
ATOM 2259 N N . SER A 1 283 ? -0.366 -11.824 0.022 1.00 94.31 283 SER A N 1
ATOM 2260 C CA . SER A 1 283 ? 0.398 -12.978 -0.475 1.00 94.31 283 SER A CA 1
ATOM 2261 C C . SER A 1 283 ? 0.904 -12.745 -1.903 1.00 94.31 283 SER A C 1
ATOM 2263 O O . SER A 1 283 ? 2.049 -13.063 -2.228 1.00 94.31 283 SER A O 1
ATOM 2265 N N . ALA A 1 284 ? 0.063 -12.165 -2.766 1.00 93.19 284 ALA A N 1
ATOM 2266 C CA . ALA A 1 284 ? 0.436 -11.866 -4.144 1.00 93.19 284 ALA A CA 1
ATOM 2267 C C . ALA A 1 284 ? 1.477 -10.739 -4.235 1.00 93.19 284 ALA A C 1
ATOM 2269 O O . ALA A 1 284 ? 2.452 -10.860 -4.981 1.00 93.19 284 ALA A O 1
ATOM 2270 N N . LEU A 1 285 ? 1.306 -9.666 -3.456 1.00 98.31 285 LEU A N 1
ATOM 2271 C CA . LEU A 1 285 ? 2.275 -8.574 -3.390 1.00 98.31 285 LEU A CA 1
ATOM 2272 C C . LEU A 1 285 ? 3.644 -9.066 -2.899 1.00 98.31 285 LEU A C 1
ATOM 2274 O O . LEU A 1 285 ? 4.660 -8.775 -3.525 1.00 98.31 285 LEU A O 1
ATOM 2278 N N . GLU A 1 286 ? 3.676 -9.850 -1.822 1.00 98.00 286 GLU A N 1
ATOM 2279 C CA . GLU A 1 286 ? 4.892 -10.429 -1.237 1.00 98.00 286 GLU A CA 1
ATOM 2280 C C . GLU A 1 286 ? 5.617 -11.347 -2.230 1.00 98.00 286 GLU A C 1
ATOM 2282 O O . GLU A 1 286 ? 6.844 -11.274 -2.371 1.00 98.00 286 GLU A O 1
ATOM 2287 N N . MET A 1 287 ? 4.868 -12.167 -2.975 1.00 98.25 287 MET A N 1
ATOM 2288 C CA . MET A 1 287 ? 5.409 -13.006 -4.045 1.00 98.25 287 MET A CA 1
ATOM 2289 C C . MET A 1 287 ? 6.078 -12.158 -5.138 1.00 98.25 287 MET A C 1
ATOM 2291 O O . MET A 1 287 ? 7.218 -12.440 -5.520 1.00 98.25 287 MET A O 1
ATOM 2295 N N . ILE A 1 288 ? 5.397 -11.117 -5.630 1.00 98.31 288 ILE A N 1
ATOM 2296 C CA . ILE A 1 288 ? 5.923 -10.220 -6.670 1.00 98.31 288 ILE A CA 1
ATOM 2297 C C . ILE A 1 288 ? 7.168 -9.484 -6.163 1.00 98.31 288 ILE A C 1
ATOM 2299 O O . ILE A 1 288 ? 8.203 -9.496 -6.831 1.00 98.31 288 ILE A O 1
ATOM 2303 N N . VAL A 1 289 ? 7.106 -8.896 -4.966 1.00 98.50 289 VAL A N 1
ATOM 2304 C CA . VAL A 1 289 ? 8.234 -8.194 -4.333 1.00 98.50 289 VAL A CA 1
ATOM 2305 C C . VAL A 1 289 ? 9.444 -9.118 -4.213 1.00 98.50 289 VAL A C 1
ATOM 2307 O O . VAL A 1 289 ? 10.535 -8.752 -4.651 1.00 98.50 289 VAL A O 1
ATOM 2310 N N . THR A 1 290 ? 9.251 -10.335 -3.700 1.00 98.25 290 THR A N 1
ATOM 2311 C CA . THR A 1 290 ? 10.328 -11.324 -3.543 1.00 98.25 290 THR A CA 1
ATOM 2312 C C . THR A 1 290 ? 10.943 -11.700 -4.890 1.00 98.25 290 THR A C 1
ATOM 2314 O O . THR A 1 290 ? 12.166 -11.809 -5.011 1.00 98.25 290 THR A O 1
ATOM 2317 N N . ARG A 1 291 ? 10.113 -11.898 -5.922 1.00 98.31 291 ARG A N 1
ATOM 2318 C CA . ARG A 1 291 ? 10.578 -12.208 -7.279 1.00 98.31 291 ARG A CA 1
ATOM 2319 C C . ARG A 1 291 ? 11.463 -11.091 -7.827 1.00 98.31 291 ARG A C 1
ATOM 2321 O O . ARG A 1 291 ? 12.573 -11.368 -8.282 1.00 98.31 291 ARG A O 1
ATOM 2328 N N . ILE A 1 292 ? 11.001 -9.844 -7.743 1.00 98.62 292 ILE A N 1
ATOM 2329 C CA . ILE A 1 292 ? 11.743 -8.689 -8.258 1.00 98.62 292 ILE A CA 1
ATOM 2330 C C . ILE A 1 292 ? 13.027 -8.455 -7.456 1.00 98.62 292 ILE A C 1
ATOM 2332 O O . ILE A 1 292 ? 14.078 -8.245 -8.056 1.00 98.62 292 ILE A O 1
ATOM 2336 N N . GLN A 1 293 ? 13.007 -8.579 -6.127 1.00 97.38 293 GLN A N 1
ATOM 2337 C CA . GLN A 1 293 ? 14.222 -8.486 -5.305 1.00 97.38 293 GLN A CA 1
ATOM 2338 C C . GLN A 1 293 ? 15.276 -9.521 -5.724 1.00 97.38 293 GLN A C 1
ATOM 2340 O O . GLN A 1 293 ? 16.409 -9.147 -6.032 1.00 97.38 293 GLN A O 1
ATOM 2345 N N . LYS A 1 294 ? 14.891 -10.799 -5.853 1.00 97.94 294 LYS A N 1
ATOM 2346 C CA . LYS A 1 294 ? 15.793 -11.870 -6.317 1.00 97.94 294 LYS A CA 1
ATOM 2347 C C . LYS A 1 294 ? 16.339 -11.608 -7.720 1.00 97.94 294 LYS A C 1
ATOM 2349 O O . LYS A 1 294 ? 17.507 -11.887 -7.990 1.00 97.94 294 LYS A O 1
ATOM 2354 N N . PHE A 1 295 ? 15.514 -11.072 -8.619 1.00 98.12 295 PHE A N 1
ATOM 2355 C CA . PHE A 1 295 ? 15.945 -10.675 -9.959 1.00 98.12 295 PHE A CA 1
ATOM 2356 C C . PHE A 1 295 ? 17.009 -9.566 -9.910 1.00 98.12 295 PHE A C 1
ATOM 2358 O O . PHE A 1 295 ? 18.056 -9.698 -10.548 1.00 98.12 295 PHE A O 1
ATOM 2365 N N . TYR A 1 296 ? 16.799 -8.521 -9.103 1.00 97.69 296 TYR A N 1
ATOM 2366 C CA . TYR A 1 296 ? 17.769 -7.435 -8.918 1.00 97.69 296 TYR A CA 1
ATOM 2367 C C . TYR A 1 296 ? 19.084 -7.908 -8.301 1.00 97.69 296 TYR A C 1
ATOM 2369 O O . TYR A 1 296 ? 20.148 -7.449 -8.721 1.00 97.69 296 TYR A O 1
ATOM 2377 N N . GLU A 1 297 ? 19.026 -8.816 -7.328 1.00 96.62 297 GLU A N 1
ATOM 2378 C CA . GLU A 1 297 ? 20.207 -9.420 -6.708 1.00 96.62 297 GLU A CA 1
ATOM 2379 C C . GLU A 1 297 ? 20.997 -10.253 -7.721 1.00 96.62 297 GLU A C 1
ATOM 2381 O O . GLU A 1 297 ? 22.192 -10.021 -7.915 1.00 96.62 297 GLU A O 1
ATOM 2386 N N . LYS A 1 298 ? 20.322 -11.167 -8.431 1.00 96.56 298 LYS A N 1
ATOM 2387 C CA . LYS A 1 298 ? 20.940 -12.047 -9.434 1.00 96.56 298 LYS A CA 1
ATOM 2388 C C . LYS A 1 298 ? 21.569 -11.262 -10.585 1.00 96.56 298 LYS A C 1
ATOM 2390 O O . LYS A 1 298 ? 22.667 -11.594 -11.026 1.00 96.56 298 LYS A O 1
ATOM 2395 N N . GLY A 1 299 ? 20.874 -10.239 -11.076 1.00 94.88 299 GLY A N 1
ATOM 2396 C CA . GLY A 1 299 ? 21.347 -9.378 -12.159 1.00 94.88 299 GLY A CA 1
ATOM 2397 C C . GLY A 1 299 ? 22.280 -8.257 -11.705 1.00 94.88 299 GLY A C 1
ATOM 2398 O O . GLY A 1 299 ? 22.854 -7.558 -12.539 1.00 94.88 299 GLY A O 1
ATOM 2399 N N . ASN A 1 300 ? 22.455 -8.083 -10.390 1.00 94.38 300 ASN A N 1
ATOM 2400 C CA . ASN A 1 300 ? 23.239 -7.008 -9.792 1.00 94.38 300 ASN A CA 1
ATOM 2401 C C . ASN A 1 300 ? 22.781 -5.601 -10.258 1.00 94.38 300 ASN A C 1
ATOM 2403 O O . ASN A 1 300 ? 23.579 -4.669 -10.386 1.00 94.38 300 ASN A O 1
ATOM 2407 N N . TYR A 1 301 ? 21.474 -5.442 -10.489 1.00 93.69 301 TYR A N 1
ATOM 2408 C CA . TYR A 1 301 ? 20.850 -4.221 -11.021 1.00 93.69 301 TYR A CA 1
ATOM 2409 C C . TYR A 1 301 ? 20.669 -3.113 -9.975 1.00 93.69 301 TYR A C 1
ATOM 2411 O O . TYR A 1 301 ? 20.329 -1.983 -10.315 1.00 93.69 301 TYR A O 1
ATOM 2419 N N . GLY A 1 302 ? 20.918 -3.417 -8.697 1.00 84.94 302 GLY A N 1
ATOM 2420 C CA . GLY A 1 302 ? 20.865 -2.447 -7.601 1.00 84.94 302 GLY A CA 1
ATOM 2421 C C . GLY A 1 302 ? 22.140 -1.616 -7.398 1.00 84.94 302 GLY A C 1
ATOM 2422 O O . GLY A 1 302 ? 22.122 -0.696 -6.584 1.00 84.94 302 GLY A O 1
ATOM 2423 N N . LYS A 1 303 ? 23.255 -1.921 -8.086 1.00 73.88 303 LYS A N 1
ATOM 2424 C CA . LYS A 1 303 ? 24.523 -1.180 -7.928 1.00 73.88 303 LYS A CA 1
ATOM 2425 C C . LYS A 1 303 ? 24.523 0.140 -8.710 1.00 73.88 303 LYS A C 1
ATOM 2427 O O . LYS A 1 303 ? 24.048 0.200 -9.839 1.00 73.88 303 LYS A O 1
ATOM 2432 N N . GLY A 1 304 ? 25.149 1.177 -8.144 1.00 64.12 304 GLY A N 1
ATOM 2433 C CA . GLY A 1 304 ? 25.272 2.502 -8.778 1.00 64.12 304 GLY A CA 1
ATOM 2434 C C . GLY A 1 304 ? 24.107 3.455 -8.480 1.00 64.12 304 GLY A C 1
ATOM 2435 O O . GLY A 1 304 ? 23.789 4.326 -9.305 1.00 64.12 304 GLY A O 1
ATOM 2436 N N . LEU A 1 305 ? 23.478 3.237 -7.324 1.00 56.34 305 LEU A N 1
ATOM 2437 C CA . LEU A 1 305 ? 22.505 4.090 -6.651 1.00 56.34 305 LEU A CA 1
ATOM 2438 C C . LEU A 1 305 ? 23.133 4.708 -5.406 1.00 56.34 305 LEU A C 1
ATOM 2440 O O . LEU A 1 305 ? 23.885 3.972 -4.729 1.00 56.34 305 LEU A O 1
#

Nearest PDB structures (foldseek):
  3kv0-assembly1_A  TM=9.328E-01  e=7.155E-14  Podospora anserina
  5kdi-assembly2_B  TM=9.040E-01  e=4.738E-11  Homo sapiens
  2evd-assembly1_A  TM=9.114E-01  e=9.280E-09  Homo sapiens
  1sx6-assembly1_A  TM=9.164E-01  e=2.090E-08  Homo sapiens
  2evt-assembly1_A  TM=9.069E-01  e=5.210E-08  Homo sapiens

Organism: NCBI:txid27350

pLDDT: mean 82.31, std 19.01, range [21.7, 98.88]

Secondary structure (DSSP, 8-state):
---HHHHHHHHHHHHHS-S-HHHHHHHHHHHS-TT---EETTEE----TTHHHHHHHHHHHHHHH--S-EEEEEEEEE-TTSS-EEEEEEEEE--------------------------HHHH-S--GGGS-EETTEEBHHHHHHHHHHHHHHHHHT--GGGHHHHHHHHHHHHHHHHHHHH-GGG-SBHHHHHHHHHHTT--HHHHHHHHHHHHHHHHHHHHHHHHH-TTS-HHHHHHHHHHHTTTTT-S---GGGPPPHHHHHHHH--HHHHHHHHHHHHHHHHHHHHHHHHHHHHHTTT---

Foldseek 3Di:
DVDCQVCVVVLVCQCQQDLDLVSNLVSLVVPPDQQDFDDDPVGGDDGDRRRSVVVSVVSSVVSVVFHRWDWDAPDWDADPVRPDIDTDDIDIDTDDDDDDDDDDDDDDDDDDDDPAPQALVNPQPAFLLRFDQDPVATFLVRVLSNLVSVLVLVVLQVDPLCVVVSCLSVLLSVQLVVLCVVCVVQNRHVLSSLVVCVVVVHCRNVVSVVSNLLSLQLVLQLLVQCLVCVPDWSLVSSVVSCVVTVVVPDVDGDSVSGDGSVSSQVRRHPPVCCNVRVVSRSVSSVVNSVVVVVSCVVVVSPPPD

Sequence (305 aa):
MDDPVAEIRDVVRSLVEPYEASVLASNVEKYFTEDAFILHPLLNQTPSKGSREHLRGIYKILRVFTINNKIEFHAVMFNEDKTQAAPKNIFTTTKAQQPSSSTTALRNPIKLTMSTCTGYFDQIKRSFADVPVSDEGVDTVAFLEACEDLVKLFDLFGSKAFAVVQNDLTGNITKIRTRYNAFPEKSKTLESLVENEIREKKKDATQALLWLTRGLHFTSEGLRLSQNNPGEELSISFTKGYEATLKQYHSFLAMKACPYRADLYQKLGTKEKVEVELERWLSALEMIVTRIQKFYEKGNYGKGL

InterPro domains:
  IPR014830 Glycolipid transfer protein domain [PF08718] (138-269)
  IPR036497 Glycolipid transfer protein superfamily [G3DSA:1.10.3520.10] (118-303)
  IPR036497 Glycolipid transfer protein superfamily [SSF110004] (128-302)
  IPR057514 SigF-like, NTF2-like domain [PF24840] (1-88)